Protein AF-A0A7C5PRN1-F1 (afdb_monomer_lite)

Radius of gyration: 30.22 Å; chains: 1; bounding box: 80×46×88 Å

Secondary structure (DSSP, 8-state):
-HHHHHHHHHHHHHTTSHHHHHHHHHHHHHHHHHHHHHHHHHTTSS-STTHHHIIIIIHHHHHHHHHHHHHHHHHHTHHHHHHHHHT-TTHHHHHHHHHHHHHHHHHHHHHHHHHHHHHHHTSHHIIIIITHHHHHHHHHHHHHSTTTTS-HHHHHT-SSHHHHHHHHHHHHHHHHHHHTT-S-SSPPSS-TTPPPGGGTGGGTS-TTS----EEEEEEEE-SSTT--EEEEEEEE--EEE-TTS-EEESGGGGSTT-EEEEEESSTTS----EEEEE-TT--EEEEE-TT--SSSPPSSEEEE--HHHH-

Structure (mmCIF, N/CA/C/O backbone):
data_AF-A0A7C5PRN1-F1
#
_entry.id   AF-A0A7C5PRN1-F1
#
loop_
_atom_site.group_PDB
_atom_site.id
_atom_site.type_symbol
_atom_site.label_atom_id
_atom_site.label_alt_id
_atom_site.label_comp_id
_atom_site.label_asym_id
_atom_site.label_entity_id
_atom_site.label_seq_id
_atom_site.pdbx_PDB_ins_code
_atom_site.Cartn_x
_atom_site.Cartn_y
_atom_site.Cartn_z
_atom_site.occupancy
_atom_site.B_iso_or_equiv
_atom_site.auth_seq_id
_atom_site.auth_comp_id
_atom_site.auth_asym_id
_atom_site.auth_atom_id
_atom_site.pdbx_PDB_model_num
ATOM 1 N N . MET A 1 1 ? -13.675 15.858 45.661 1.00 53.97 1 MET A N 1
ATOM 2 C CA . MET A 1 1 ? -15.163 15.896 45.666 1.00 53.97 1 MET A CA 1
ATOM 3 C C . MET A 1 1 ? -15.815 15.887 44.274 1.00 53.97 1 MET A C 1
ATOM 5 O O . MET A 1 1 ? -16.734 15.101 44.081 1.00 53.97 1 MET A O 1
ATOM 9 N N . LYS A 1 2 ? -15.365 16.697 43.297 1.00 63.56 2 LYS A N 1
ATOM 10 C CA . LYS A 1 2 ? -16.009 16.808 41.965 1.00 63.56 2 LYS A CA 1
ATOM 11 C C . LYS A 1 2 ? -15.946 15.526 41.107 1.00 63.56 2 LYS A C 1
ATOM 13 O O . LYS A 1 2 ? -16.961 15.131 40.548 1.00 63.56 2 LYS A O 1
ATOM 18 N N . LEU A 1 3 ? -14.806 14.826 41.075 1.00 63.62 3 LEU A N 1
ATOM 19 C CA . LEU A 1 3 ? -14.636 13.595 40.281 1.00 63.62 3 LEU A CA 1
ATOM 20 C C . LEU A 1 3 ? -15.498 12.425 40.797 1.00 63.62 3 LEU A C 1
ATOM 22 O O . LEU A 1 3 ? -16.120 11.714 40.015 1.00 63.62 3 LEU A O 1
ATOM 26 N N . LYS A 1 4 ? -15.621 12.286 42.125 1.00 71.69 4 LYS A N 1
ATOM 27 C CA . LYS A 1 4 ? -16.453 11.255 42.771 1.00 71.69 4 LYS A CA 1
ATOM 28 C C . LYS A 1 4 ? -17.942 11.415 42.417 1.00 71.69 4 LYS A C 1
ATOM 30 O O . LYS A 1 4 ? -18.605 10.414 42.178 1.00 71.69 4 LYS A O 1
ATOM 35 N N . ARG A 1 5 ? -18.438 12.661 42.309 1.00 68.00 5 ARG A N 1
ATOM 36 C CA . ARG A 1 5 ? -19.819 12.977 41.879 1.00 68.00 5 ARG A CA 1
ATOM 37 C C . ARG A 1 5 ? -20.077 12.715 40.387 1.00 68.00 5 ARG A C 1
ATOM 39 O O . ARG A 1 5 ? -21.181 12.307 40.023 1.00 68.00 5 ARG A O 1
ATOM 46 N N . LEU A 1 6 ? -19.072 12.924 39.531 1.00 70.75 6 LEU A N 1
ATOM 47 C CA . LEU A 1 6 ? -19.146 12.599 38.099 1.00 70.75 6 LEU A CA 1
ATOM 48 C C . LEU A 1 6 ? -19.293 11.086 37.889 1.00 70.75 6 LEU A C 1
ATOM 50 O O . LEU A 1 6 ? -20.230 10.636 37.228 1.00 70.75 6 LEU A O 1
ATOM 54 N N . TRP A 1 7 ? -18.425 10.302 38.533 1.00 70.69 7 TRP A N 1
ATOM 55 C CA . TRP A 1 7 ? -18.441 8.841 38.451 1.00 70.69 7 TRP A CA 1
ATOM 56 C C . TRP A 1 7 ? -19.687 8.217 39.088 1.00 70.69 7 TRP A C 1
ATOM 58 O O . TRP A 1 7 ? -20.299 7.344 38.477 1.00 70.69 7 TRP A O 1
ATOM 68 N N . SER A 1 8 ? -20.142 8.700 40.252 1.00 70.56 8 SER A N 1
ATOM 69 C CA . SER A 1 8 ? -21.350 8.175 40.917 1.00 70.56 8 SER A CA 1
ATOM 70 C C . SER A 1 8 ? -22.642 8.384 40.116 1.00 70.56 8 SER A C 1
ATOM 72 O O . SER A 1 8 ? -23.634 7.688 40.339 1.00 70.56 8 SER A O 1
ATOM 74 N N . SER A 1 9 ? -22.643 9.351 39.196 1.00 70.31 9 SER A N 1
ATOM 75 C CA . SER A 1 9 ? -23.782 9.645 38.320 1.00 70.31 9 SER A CA 1
ATOM 76 C C . SER A 1 9 ? -23.746 8.829 37.023 1.00 70.31 9 SER A C 1
ATOM 78 O O . SER A 1 9 ? -24.801 8.512 36.483 1.00 70.31 9 SER A O 1
ATOM 80 N N . PHE A 1 10 ? -22.552 8.461 36.543 1.00 76.69 10 PHE A N 1
ATOM 81 C CA . PHE A 1 10 ? -22.347 7.769 35.267 1.00 76.69 10 PHE A CA 1
ATOM 82 C C . PHE A 1 10 ? -22.314 6.237 35.388 1.00 76.69 10 PHE A C 1
ATOM 84 O O . PHE A 1 10 ? -22.892 5.545 34.553 1.00 76.69 10 PHE A O 1
ATOM 91 N N . LEU A 1 11 ? -21.704 5.695 36.448 1.00 77.88 11 LEU A N 1
ATOM 92 C CA . LEU A 1 11 ? -21.582 4.245 36.663 1.00 77.88 11 LEU A CA 1
ATOM 93 C C . LEU A 1 11 ? -22.930 3.491 36.616 1.00 77.88 11 LEU A C 1
ATOM 95 O O . LEU A 1 11 ? -22.998 2.454 35.957 1.00 77.88 11 LEU A O 1
ATOM 99 N N . PRO A 1 12 ? -24.022 4.011 37.221 1.00 77.00 12 PRO A N 1
ATOM 100 C CA . PRO A 1 12 ? -25.340 3.373 37.152 1.00 77.00 12 PRO A CA 1
ATOM 101 C C . PRO A 1 12 ? -25.927 3.302 35.736 1.00 77.00 12 PRO A C 1
ATOM 103 O O . PRO A 1 12 ? -26.804 2.481 35.475 1.00 77.00 12 PRO A O 1
ATOM 106 N N . LEU A 1 13 ? -25.472 4.167 34.821 1.00 75.69 13 LEU A N 1
ATOM 107 C CA . LEU A 1 13 ? -25.887 4.154 33.420 1.00 75.69 13 LEU A CA 1
ATOM 108 C C . LEU A 1 13 ? -25.252 2.962 32.687 1.00 75.69 13 LEU A C 1
ATOM 110 O O . LEU A 1 13 ? -25.936 2.260 31.945 1.00 75.69 13 LEU A O 1
ATOM 114 N N . LEU A 1 14 ? -23.968 2.698 32.948 1.00 78.88 14 LEU A N 1
ATOM 115 C CA . LEU A 1 14 ? -23.226 1.579 32.359 1.00 78.88 14 LEU A CA 1
ATOM 116 C C . LEU A 1 14 ? -23.688 0.223 32.902 1.00 78.88 14 LEU A C 1
ATOM 118 O O . LEU A 1 14 ? -23.797 -0.730 32.141 1.00 78.88 14 LEU A O 1
ATOM 122 N N . THR A 1 15 ? -24.016 0.136 34.193 1.00 81.19 15 THR A N 1
ATOM 123 C CA . THR A 1 15 ? -24.511 -1.101 34.826 1.00 81.19 15 THR A CA 1
ATOM 124 C C . THR A 1 15 ? -26.022 -1.300 34.684 1.00 81.19 15 THR A C 1
ATOM 126 O O . THR A 1 15 ? -26.577 -2.261 35.213 1.00 81.19 15 THR A O 1
ATOM 129 N N . SER A 1 16 ? -26.709 -0.405 33.967 1.00 78.06 16 SER A N 1
ATOM 130 C CA . SER A 1 16 ? -28.171 -0.426 33.840 1.00 78.06 16 SER A CA 1
ATOM 131 C C . SER A 1 16 ? -28.711 -1.678 33.149 1.00 78.06 16 SER A C 1
ATOM 133 O O . SER A 1 16 ? -29.822 -2.114 33.452 1.00 78.06 16 SER A O 1
ATOM 135 N N . ASN A 1 17 ? -27.937 -2.241 32.221 1.00 85.69 17 ASN A N 1
ATOM 136 C CA . ASN A 1 17 ? -28.285 -3.414 31.436 1.00 85.69 17 ASN A CA 1
ATOM 137 C C . ASN A 1 17 ? -27.021 -4.219 31.097 1.00 85.69 17 ASN A C 1
ATOM 139 O O . ASN A 1 17 ? -25.910 -3.684 31.080 1.00 85.69 17 ASN A O 1
ATOM 143 N N . ARG A 1 18 ? -27.199 -5.512 30.799 1.00 89.12 18 ARG A N 1
ATOM 144 C CA . ARG A 1 18 ? -26.084 -6.436 30.530 1.00 89.12 18 ARG A CA 1
ATOM 145 C C . ARG A 1 18 ? -25.256 -6.030 29.305 1.00 89.12 18 ARG A C 1
ATOM 147 O O . ARG A 1 18 ? -24.050 -6.242 29.313 1.00 89.12 18 ARG A O 1
ATOM 154 N N . ILE A 1 19 ? -25.877 -5.426 28.288 1.00 90.38 19 ILE A N 1
ATOM 155 C CA . ILE A 1 19 ? -25.208 -5.049 27.032 1.00 90.38 19 ILE A CA 1
ATOM 156 C C . ILE A 1 19 ? -24.278 -3.853 27.253 1.00 90.38 19 ILE A C 1
ATOM 158 O O . ILE A 1 19 ? -23.108 -3.919 26.893 1.00 90.38 19 ILE A O 1
ATOM 162 N N . SER A 1 20 ? -24.757 -2.784 27.895 1.00 89.19 20 SER A N 1
ATOM 163 C CA . SER A 1 20 ? -23.921 -1.619 28.210 1.00 89.19 20 SER A CA 1
ATOM 164 C C . SER A 1 20 ? -22.818 -1.958 29.211 1.00 89.19 20 SER A C 1
ATOM 166 O O . SER A 1 20 ? -21.712 -1.435 29.082 1.00 89.19 20 SER A O 1
ATOM 168 N N . PHE A 1 21 ? -23.083 -2.864 30.159 1.00 91.44 21 PHE A N 1
ATOM 169 C CA . PHE A 1 21 ? -22.066 -3.342 31.094 1.00 91.44 21 PHE A CA 1
ATOM 170 C C . PHE A 1 21 ? -20.973 -4.137 30.375 1.00 91.44 21 PHE A C 1
ATOM 172 O O . PHE A 1 21 ? -19.790 -3.864 30.569 1.00 91.44 21 PHE A O 1
ATOM 179 N N . LEU A 1 22 ? -21.364 -5.067 29.497 1.00 94.38 22 LEU A N 1
ATOM 180 C CA . LEU A 1 22 ? -20.428 -5.812 28.658 1.00 94.38 22 LEU A CA 1
ATOM 181 C C . LEU A 1 22 ? -19.623 -4.869 27.757 1.00 94.38 22 LEU A C 1
ATOM 183 O O . LEU A 1 22 ? -18.408 -5.001 27.677 1.00 94.38 22 LEU A O 1
ATOM 187 N N . GLY A 1 23 ? -20.273 -3.883 27.134 1.00 93.75 23 GLY A N 1
ATOM 188 C CA . GLY A 1 23 ? -19.605 -2.869 26.318 1.00 93.75 23 GLY A CA 1
ATOM 189 C C . GLY A 1 23 ? -18.558 -2.082 27.104 1.00 93.75 23 GLY A C 1
ATOM 190 O O . GLY A 1 23 ? -17.431 -1.926 26.638 1.00 93.75 23 GLY A O 1
ATOM 191 N N . ALA A 1 24 ? -18.886 -1.649 28.326 1.00 93.00 24 ALA A N 1
ATOM 192 C CA . ALA A 1 24 ? -17.939 -0.975 29.212 1.00 93.00 24 ALA A CA 1
ATOM 193 C C . ALA A 1 24 ? -16.754 -1.880 29.583 1.00 93.00 24 ALA A C 1
ATOM 195 O O . ALA A 1 24 ? -15.607 -1.453 29.465 1.00 93.00 24 ALA A O 1
ATOM 196 N N . LEU A 1 25 ? -17.022 -3.136 29.959 1.00 95.06 25 LEU A N 1
ATOM 197 C CA . LEU A 1 25 ? -15.993 -4.120 30.301 1.00 95.06 25 LEU A CA 1
ATOM 198 C C . LEU A 1 25 ? -15.042 -4.373 29.123 1.00 95.06 25 LEU A C 1
ATOM 200 O O . LEU A 1 25 ? -13.828 -4.280 29.287 1.00 95.06 25 LEU A O 1
ATOM 204 N N . VAL A 1 26 ? -15.592 -4.640 27.934 1.00 96.50 26 VAL A N 1
ATOM 205 C CA . VAL A 1 26 ? -14.826 -4.880 26.702 1.00 96.50 26 VAL A CA 1
ATOM 206 C C . VAL A 1 26 ? -14.001 -3.651 26.333 1.00 96.50 26 VAL A C 1
ATOM 208 O O . VAL A 1 26 ? -12.817 -3.786 26.049 1.00 96.50 26 VAL A O 1
ATOM 211 N N . THR A 1 27 ? -14.583 -2.451 26.397 1.00 96.06 27 THR A N 1
ATOM 212 C CA . THR A 1 27 ? -13.874 -1.196 26.100 1.00 96.06 27 THR A CA 1
ATOM 213 C C . THR A 1 27 ? -12.697 -0.986 27.051 1.00 96.06 27 THR A C 1
ATOM 215 O O . THR A 1 27 ? -11.592 -0.680 26.611 1.00 96.06 27 THR A O 1
ATOM 218 N N . THR A 1 28 ? -12.901 -1.163 28.361 1.00 94.44 28 THR A N 1
ATOM 219 C CA . THR A 1 28 ? -11.833 -0.985 29.355 1.00 94.44 28 THR A CA 1
ATOM 220 C C . THR A 1 28 ? -10.744 -2.045 29.211 1.00 94.44 28 THR A C 1
ATOM 222 O O . THR A 1 28 ? -9.564 -1.701 29.216 1.00 94.44 28 THR A O 1
ATOM 225 N N . ALA A 1 29 ? -11.115 -3.315 29.031 1.00 96.69 29 ALA A N 1
ATOM 226 C CA . ALA A 1 29 ? -10.155 -4.395 28.822 1.00 96.69 29 ALA A CA 1
ATOM 227 C C . ALA A 1 29 ? -9.346 -4.191 27.532 1.00 96.69 29 ALA A C 1
ATOM 229 O O . ALA A 1 29 ? -8.123 -4.311 27.554 1.00 96.69 29 ALA A O 1
ATOM 230 N N . ALA A 1 30 ? -10.006 -3.812 26.433 1.00 96.69 30 ALA A N 1
ATOM 231 C CA . ALA A 1 30 ? -9.346 -3.511 25.168 1.00 96.69 30 ALA A CA 1
ATOM 232 C C . ALA A 1 30 ? -8.410 -2.306 25.294 1.00 96.69 30 ALA A C 1
ATOM 234 O O . ALA A 1 30 ? -7.295 -2.371 24.796 1.00 96.69 30 ALA A O 1
ATOM 235 N N . PHE A 1 31 ? -8.801 -1.247 26.011 1.00 95.88 31 PHE A N 1
ATOM 236 C CA . PHE A 1 31 ? -7.929 -0.095 26.258 1.00 95.88 31 PHE A CA 1
ATOM 237 C C . PHE A 1 31 ? -6.663 -0.475 27.033 1.00 95.88 31 PHE A C 1
ATOM 239 O O . PHE A 1 31 ? -5.560 -0.114 26.627 1.00 95.88 31 PHE A O 1
ATOM 246 N N . ILE A 1 32 ? -6.805 -1.233 28.125 1.00 96.06 32 ILE A N 1
ATOM 247 C CA . ILE A 1 32 ? -5.660 -1.717 28.910 1.00 96.06 32 ILE A CA 1
ATOM 248 C C . ILE A 1 32 ? -4.768 -2.605 28.039 1.00 96.06 32 ILE A C 1
ATOM 250 O O . ILE A 1 32 ? -3.551 -2.424 28.030 1.00 96.06 32 ILE A O 1
ATOM 254 N N . GLY A 1 33 ? -5.375 -3.511 27.268 1.00 95.50 33 GLY A N 1
ATOM 255 C CA . GLY A 1 33 ? -4.678 -4.349 26.298 1.00 95.50 33 GLY A CA 1
ATOM 256 C C . GLY A 1 33 ? -3.903 -3.519 25.280 1.00 95.50 33 GLY A C 1
ATOM 257 O O . GLY A 1 33 ? -2.713 -3.739 25.115 1.00 95.50 33 GLY A O 1
ATOM 258 N N . MET A 1 34 ? -4.529 -2.513 24.662 1.00 94.50 34 MET A N 1
ATOM 259 C CA . MET A 1 34 ? -3.883 -1.609 23.703 1.00 94.50 34 MET A CA 1
ATOM 260 C C . MET A 1 34 ? -2.656 -0.931 24.307 1.00 94.50 34 MET A C 1
ATOM 262 O O . MET A 1 34 ? -1.598 -0.939 23.686 1.00 94.50 34 MET A O 1
ATOM 266 N N . VAL A 1 35 ? -2.780 -0.364 25.511 1.00 94.31 35 VAL A N 1
ATOM 267 C CA . VAL A 1 35 ? -1.668 0.327 26.180 1.00 94.31 35 VAL A CA 1
ATOM 268 C C . VAL A 1 35 ? -0.540 -0.651 26.504 1.00 94.31 35 VAL A C 1
ATOM 270 O O . VAL A 1 35 ? 0.608 -0.388 26.154 1.00 94.31 35 VAL A O 1
ATOM 273 N N . LEU A 1 36 ? -0.853 -1.791 27.124 1.00 95.06 36 LEU A N 1
ATOM 274 C CA . LEU A 1 36 ? 0.143 -2.797 27.496 1.00 95.06 36 LEU A CA 1
ATOM 275 C C . LEU A 1 36 ? 0.861 -3.353 26.262 1.00 95.06 36 LEU A C 1
ATOM 277 O O . LEU A 1 36 ? 2.087 -3.361 26.204 1.00 95.06 36 LEU A O 1
ATOM 281 N N . SER A 1 37 ? 0.097 -3.775 25.258 1.00 93.19 37 SER A N 1
ATOM 282 C CA . SER A 1 37 ? 0.610 -4.302 23.998 1.00 93.19 37 SER A CA 1
ATOM 283 C C . SER A 1 37 ? 1.452 -3.275 23.246 1.00 93.19 37 SER A C 1
ATOM 285 O O . SER A 1 37 ? 2.501 -3.631 22.720 1.00 93.19 37 SER A O 1
ATOM 287 N N . PHE A 1 38 ? 1.046 -2.003 23.228 1.00 92.69 38 PHE A N 1
ATOM 288 C CA . PHE A 1 38 ? 1.830 -0.931 22.619 1.00 92.69 38 PHE A CA 1
ATOM 289 C C . PHE A 1 38 ? 3.163 -0.712 23.341 1.00 92.69 38 PHE A C 1
ATOM 291 O O . PHE A 1 38 ? 4.189 -0.552 22.682 1.00 92.69 38 PHE A O 1
ATOM 298 N N . VAL A 1 39 ? 3.169 -0.735 24.678 1.00 93.94 39 VAL A N 1
ATOM 299 C CA . VAL A 1 39 ? 4.403 -0.621 25.469 1.00 93.94 39 VAL A CA 1
ATOM 300 C C . VAL A 1 39 ? 5.325 -1.803 25.184 1.00 93.94 39 VAL A C 1
ATOM 302 O O . VAL A 1 39 ? 6.477 -1.582 24.826 1.00 93.94 39 VAL A O 1
ATOM 305 N N . LEU A 1 40 ? 4.815 -3.038 25.260 1.00 93.75 40 LEU A N 1
ATOM 306 C CA . LEU A 1 40 ? 5.589 -4.254 24.984 1.00 93.75 40 LEU A CA 1
ATOM 307 C C . LEU A 1 40 ? 6.166 -4.269 23.563 1.00 93.75 40 LEU A C 1
ATOM 309 O O . LEU A 1 40 ? 7.328 -4.626 23.379 1.00 93.75 40 LEU A O 1
ATOM 313 N N . PHE A 1 41 ? 5.377 -3.836 22.578 1.00 89.88 41 PHE A N 1
ATOM 314 C CA . PHE A 1 41 ? 5.819 -3.689 21.193 1.00 89.88 41 PHE A CA 1
ATOM 315 C C . PHE A 1 41 ? 6.914 -2.621 21.057 1.00 89.88 41 PHE A C 1
ATOM 317 O O . PHE A 1 41 ? 7.927 -2.843 20.402 1.00 89.88 41 PHE A O 1
ATOM 324 N N . SER A 1 42 ? 6.753 -1.475 21.723 1.00 88.69 42 SER A N 1
ATOM 325 C CA . SER A 1 42 ? 7.690 -0.346 21.626 1.00 88.69 42 SER A CA 1
ATOM 326 C C . SER A 1 42 ? 9.044 -0.623 22.281 1.00 88.69 42 SER A C 1
ATOM 328 O O . SER A 1 42 ? 10.053 -0.096 21.824 1.00 88.69 42 SER A O 1
ATOM 330 N N . VAL A 1 43 ? 9.082 -1.445 23.334 1.00 93.19 43 VAL A N 1
ATOM 331 C CA . VAL A 1 43 ? 10.336 -1.854 23.998 1.00 93.19 43 VAL A CA 1
ATOM 332 C C . VAL A 1 43 ? 10.952 -3.119 23.389 1.00 93.19 43 VAL A C 1
ATOM 334 O O . VAL A 1 43 ? 11.957 -3.610 23.893 1.00 93.19 43 VAL A O 1
ATOM 337 N N . GLY A 1 44 ? 10.350 -3.677 22.331 1.00 89.50 44 GLY A N 1
ATOM 338 C CA . GLY A 1 44 ? 10.827 -4.898 21.675 1.00 89.50 44 GLY A CA 1
ATOM 339 C C . GLY A 1 44 ? 10.621 -6.186 22.483 1.00 89.50 44 GLY A C 1
ATOM 340 O O . GLY A 1 44 ? 11.132 -7.232 22.093 1.00 89.50 44 GLY A O 1
ATOM 341 N N . ALA A 1 45 ? 9.865 -6.142 23.585 1.00 90.50 45 ALA A N 1
ATOM 342 C CA . ALA A 1 45 ? 9.546 -7.319 24.400 1.00 90.50 45 ALA A CA 1
ATOM 343 C C . ALA A 1 45 ? 8.503 -8.234 23.736 1.00 90.50 45 ALA A C 1
ATOM 345 O O . ALA A 1 45 ? 8.378 -9.402 24.099 1.00 90.50 45 ALA A O 1
ATOM 346 N N . TRP A 1 46 ? 7.749 -7.712 22.767 1.00 84.38 46 TRP A N 1
ATOM 347 C CA . TRP A 1 46 ? 6.830 -8.488 21.948 1.00 84.38 46 TRP A CA 1
ATOM 348 C C . TRP A 1 46 ? 6.922 -8.062 20.483 1.00 84.38 46 TRP A C 1
ATOM 350 O O . TRP A 1 46 ? 6.842 -6.877 20.169 1.00 84.38 46 TRP A O 1
ATOM 360 N N . GLY A 1 47 ? 7.074 -9.036 19.587 1.00 80.56 47 GLY A N 1
ATOM 361 C CA . GLY A 1 47 ? 7.227 -8.811 18.154 1.00 80.56 47 GLY A CA 1
ATOM 362 C C . GLY A 1 47 ? 6.807 -10.026 17.330 1.00 80.56 47 GLY A C 1
ATOM 363 O O . GLY A 1 47 ? 6.295 -11.013 17.859 1.00 80.56 47 GLY A O 1
ATOM 364 N N . GLY A 1 48 ? 7.017 -9.937 16.020 1.00 82.81 48 GLY A N 1
ATOM 365 C CA . GLY A 1 48 ? 6.649 -10.963 15.046 1.00 82.81 48 GLY A CA 1
ATOM 366 C C . GLY A 1 48 ? 5.602 -10.471 14.041 1.00 82.81 48 GLY A C 1
ATOM 367 O O . GLY A 1 48 ? 4.994 -9.422 14.261 1.00 82.81 48 GLY A O 1
ATOM 368 N N . PRO A 1 49 ? 5.341 -11.246 12.970 1.00 78.88 49 PRO A N 1
ATOM 369 C CA . PRO A 1 49 ? 4.577 -10.784 11.800 1.00 78.88 49 PRO A CA 1
ATOM 370 C C . PRO A 1 49 ? 3.153 -10.310 12.126 1.00 78.88 49 PRO A C 1
ATOM 372 O O . PRO A 1 49 ? 2.576 -9.478 11.431 1.00 78.88 49 PRO A O 1
ATOM 375 N N . TYR A 1 50 ? 2.577 -10.846 13.207 1.00 86.75 50 TYR A N 1
ATOM 376 C CA . TYR A 1 50 ? 1.208 -10.563 13.641 1.00 86.75 50 TYR A CA 1
ATOM 377 C C . TYR A 1 50 ? 1.121 -9.572 14.806 1.00 86.75 50 TYR A C 1
ATOM 379 O O . TYR A 1 50 ? 0.018 -9.154 15.157 1.00 86.75 50 TYR A O 1
ATOM 387 N N . ALA A 1 51 ? 2.243 -9.185 15.421 1.00 89.12 51 ALA A N 1
ATOM 388 C CA . ALA A 1 51 ? 2.218 -8.292 16.579 1.00 89.12 51 ALA A CA 1
ATOM 389 C C . ALA A 1 51 ? 1.605 -6.935 16.200 1.00 89.12 51 ALA A C 1
ATOM 391 O O . ALA A 1 51 ? 0.675 -6.470 16.860 1.00 89.12 51 ALA A O 1
ATOM 392 N N . GLY A 1 52 ? 2.031 -6.354 15.072 1.00 88.31 52 GLY A N 1
ATOM 393 C CA . GLY A 1 52 ? 1.458 -5.109 14.557 1.00 88.31 52 GLY A CA 1
ATOM 394 C C . GLY A 1 52 ? -0.036 -5.220 14.223 1.00 88.31 52 GLY A C 1
ATOM 395 O O . GLY A 1 52 ? -0.803 -4.320 14.568 1.00 88.31 52 GLY A O 1
ATOM 396 N N . LEU A 1 53 ? -0.482 -6.346 13.647 1.00 89.44 53 LEU A N 1
ATOM 397 C CA . LEU A 1 53 ? -1.901 -6.610 13.372 1.00 89.44 53 LEU A CA 1
ATOM 398 C C . LEU A 1 53 ? -2.726 -6.544 14.662 1.00 89.44 53 LEU A C 1
ATOM 400 O O . LEU A 1 53 ? -3.773 -5.893 14.705 1.00 89.44 53 LEU A O 1
ATOM 404 N N . VAL A 1 54 ? -2.258 -7.201 15.723 1.00 92.00 54 VAL A N 1
ATOM 405 C CA . VAL A 1 54 ? -2.994 -7.243 16.988 1.00 92.00 54 VAL A CA 1
ATOM 406 C C . VAL A 1 54 ? -3.020 -5.868 17.657 1.00 92.00 54 VAL A C 1
ATOM 408 O O . VAL A 1 54 ? -4.092 -5.401 18.046 1.00 92.00 54 VAL A O 1
ATOM 411 N N . VAL A 1 55 ? -1.862 -5.206 17.751 1.00 92.12 55 VAL A N 1
ATOM 412 C CA . VAL A 1 55 ? -1.703 -3.909 18.430 1.00 92.12 55 VAL A CA 1
ATOM 413 C C . VAL A 1 55 ? -2.490 -2.807 17.722 1.00 92.12 55 VAL A C 1
ATOM 415 O O . VAL A 1 55 ? -3.177 -2.026 18.381 1.00 92.12 55 VAL A O 1
ATOM 418 N N . PHE A 1 56 ? -2.390 -2.725 16.393 1.00 91.50 56 PHE A N 1
ATOM 419 C CA . PHE A 1 56 ? -2.854 -1.559 15.639 1.00 91.50 56 PHE A CA 1
ATOM 420 C C . PHE A 1 56 ? -4.190 -1.750 14.916 1.00 91.50 56 PHE A C 1
ATOM 422 O O . PHE A 1 56 ? -4.768 -0.757 14.477 1.00 91.50 56 PHE A O 1
ATOM 429 N N . LEU A 1 57 ? -4.708 -2.980 14.798 1.00 91.50 57 LEU A N 1
ATOM 430 C CA . LEU A 1 57 ? -5.979 -3.246 14.108 1.00 91.50 57 LEU A CA 1
ATOM 431 C C . LEU A 1 57 ? -6.970 -4.036 14.971 1.00 91.50 57 LEU A C 1
ATOM 433 O O . LEU A 1 57 ? -8.092 -3.573 15.177 1.00 91.50 57 LEU A O 1
ATOM 437 N N . VAL A 1 58 ? -6.574 -5.189 15.522 1.00 94.00 58 VAL A N 1
ATOM 438 C CA . VAL A 1 58 ? -7.506 -6.067 16.262 1.00 94.00 58 VAL A CA 1
ATOM 439 C C . VAL A 1 58 ? -7.969 -5.427 17.569 1.00 94.00 58 VAL A C 1
ATOM 441 O O . VAL A 1 58 ? -9.173 -5.310 17.795 1.00 94.00 58 VAL A O 1
ATOM 444 N N . LEU A 1 59 ? -7.043 -4.985 18.426 1.00 95.44 59 LEU A N 1
ATOM 445 C CA . LEU A 1 59 ? -7.398 -4.382 19.714 1.00 95.44 59 LEU A CA 1
ATOM 446 C C . LEU A 1 59 ? -8.196 -3.071 19.555 1.00 95.44 59 LEU A C 1
ATOM 448 O O . LEU A 1 59 ? -9.236 -2.949 20.208 1.00 95.44 59 LEU A O 1
ATOM 452 N N . PRO A 1 60 ? -7.818 -2.134 18.657 1.00 95.44 60 PRO A N 1
ATOM 453 C CA . PRO A 1 60 ? -8.662 -0.983 18.335 1.00 95.44 60 PRO A CA 1
ATOM 454 C C . PRO A 1 60 ? -10.045 -1.375 17.801 1.00 95.44 60 PRO A C 1
ATOM 456 O O . PRO A 1 60 ? -11.040 -0.759 18.178 1.00 95.44 60 PRO A O 1
ATOM 459 N N . GLY A 1 61 ? -10.140 -2.424 16.976 1.00 95.50 61 GLY A N 1
ATOM 460 C CA . GLY A 1 61 ? -11.418 -2.949 16.491 1.00 95.50 61 GLY A CA 1
ATOM 461 C C . GLY A 1 61 ? -12.323 -3.447 17.622 1.00 95.50 61 GLY A C 1
ATOM 462 O O . GLY A 1 61 ? -13.499 -3.083 17.679 1.00 95.50 61 GLY A O 1
ATOM 463 N N . ILE A 1 62 ? -11.773 -4.212 18.572 1.00 96.94 62 ILE A N 1
ATOM 464 C CA . ILE A 1 62 ? -12.495 -4.672 19.773 1.00 96.94 62 ILE A CA 1
ATOM 465 C C . ILE A 1 62 ? -12.915 -3.479 20.641 1.00 96.94 62 ILE A C 1
ATOM 467 O O . ILE A 1 62 ? -14.043 -3.449 21.134 1.00 96.94 62 ILE A O 1
ATOM 471 N N . PHE A 1 63 ? -12.046 -2.478 20.798 1.00 97.00 63 PHE A N 1
ATOM 472 C CA . PHE A 1 63 ? -12.345 -1.256 21.544 1.00 97.00 63 PHE A CA 1
ATOM 473 C C . PHE A 1 63 ? -13.526 -0.487 20.930 1.00 97.00 63 PHE A C 1
ATOM 475 O O . PHE A 1 63 ? -14.460 -0.126 21.648 1.00 97.00 63 PHE A O 1
ATOM 482 N N . VAL A 1 64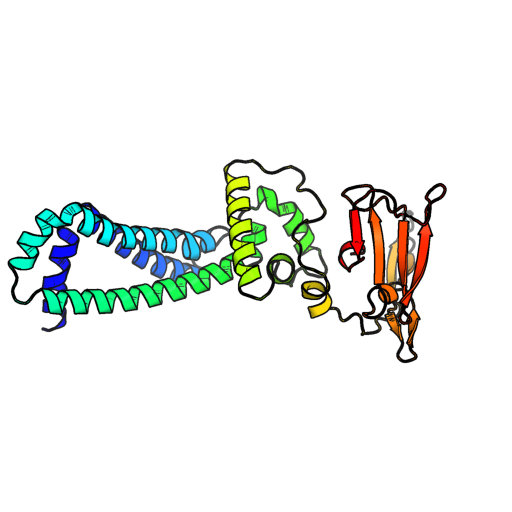 ? -13.547 -0.305 19.604 1.00 96.44 64 VAL A N 1
ATOM 483 C CA . VAL A 1 64 ? -14.682 0.303 18.882 1.00 96.44 64 VAL A CA 1
ATOM 484 C C . VAL A 1 64 ? -15.951 -0.538 19.035 1.00 96.44 64 VAL A C 1
ATOM 486 O O . VAL A 1 64 ? -17.021 0.016 19.287 1.00 96.44 64 VAL A O 1
ATOM 489 N N . GLY A 1 65 ? -15.847 -1.867 18.939 1.00 96.44 65 GLY A N 1
ATOM 490 C CA . GLY A 1 65 ? -16.971 -2.777 19.175 1.00 96.44 65 GLY A CA 1
ATOM 491 C C . GLY A 1 65 ? -17.559 -2.628 20.582 1.00 96.44 65 GLY A C 1
ATOM 492 O O . GLY A 1 65 ? -18.772 -2.486 20.738 1.00 96.44 65 GLY A O 1
ATOM 493 N N . GLY A 1 66 ? -16.705 -2.566 21.606 1.00 95.56 66 GLY A N 1
ATOM 494 C CA . GLY A 1 66 ? -17.101 -2.282 22.986 1.00 95.56 66 GLY A CA 1
ATOM 495 C C . GLY A 1 66 ? -17.804 -0.930 23.125 1.00 95.56 66 GLY A C 1
ATOM 496 O O . GLY A 1 66 ? -18.880 -0.855 23.726 1.00 95.56 66 GLY A O 1
ATOM 497 N N . LEU A 1 67 ? -17.252 0.119 22.506 1.00 95.00 67 LEU A N 1
ATOM 498 C CA . LEU A 1 67 ? -17.852 1.452 22.498 1.00 95.00 67 LEU A CA 1
ATOM 499 C C . LEU A 1 67 ? -19.215 1.477 21.813 1.00 95.00 67 LEU A C 1
ATOM 501 O O . LEU A 1 67 ? -20.081 2.211 22.276 1.00 95.00 67 LEU A O 1
ATOM 505 N N . ALA A 1 68 ? -19.429 0.686 20.759 1.00 95.50 68 ALA A N 1
ATOM 506 C CA . ALA A 1 68 ? -20.709 0.587 20.059 1.00 95.50 68 ALA A CA 1
ATOM 507 C C . ALA A 1 68 ? -21.777 -0.166 20.878 1.00 95.50 68 ALA A C 1
ATOM 509 O O . ALA A 1 68 ? -22.959 0.188 20.833 1.00 95.50 68 ALA A O 1
ATOM 510 N N . LEU A 1 69 ? -21.377 -1.157 21.685 1.00 94.19 69 LEU A N 1
ATOM 511 C CA . LEU A 1 69 ? -22.288 -1.889 22.576 1.00 94.19 69 LEU A CA 1
ATOM 512 C C . LEU A 1 69 ? -22.886 -0.997 23.674 1.00 94.19 69 LEU A C 1
ATOM 514 O O . LEU A 1 69 ? -24.033 -1.205 24.072 1.00 94.19 69 LEU A O 1
ATOM 518 N N . ILE A 1 70 ? -22.151 0.014 24.151 1.00 91.38 70 ILE A N 1
ATOM 519 C CA . ILE A 1 70 ? -22.630 0.933 25.196 1.00 91.38 70 ILE A CA 1
ATOM 520 C C . ILE A 1 70 ? -23.922 1.662 24.771 1.00 91.38 70 ILE A C 1
ATOM 522 O O . ILE A 1 70 ? -24.943 1.445 25.434 1.00 91.38 70 ILE A O 1
ATOM 526 N N . PRO A 1 71 ? -23.946 2.479 23.695 1.00 90.50 71 PRO A N 1
ATOM 527 C CA . PRO A 1 71 ? -25.151 3.154 23.232 1.00 90.50 71 PRO A CA 1
ATOM 528 C C . PRO A 1 71 ? -26.195 2.175 22.690 1.00 90.50 71 PRO A C 1
ATOM 530 O O . PRO A 1 71 ? -27.382 2.431 22.877 1.00 90.50 71 PRO A O 1
ATOM 533 N N . ALA A 1 72 ? -25.801 1.040 22.097 1.00 91.69 72 ALA A N 1
ATOM 534 C CA . ALA A 1 72 ? -26.750 0.011 21.670 1.00 91.69 72 ALA A CA 1
ATOM 535 C C . ALA A 1 72 ? -27.557 -0.543 22.858 1.00 91.69 72 ALA A C 1
ATOM 537 O O . ALA A 1 72 ? -28.785 -0.606 22.798 1.00 91.69 72 ALA A O 1
ATOM 538 N N . GLY A 1 73 ? -26.895 -0.859 23.975 1.00 88.81 73 GLY A N 1
ATOM 539 C CA . GLY A 1 73 ? -27.566 -1.276 25.207 1.00 88.81 73 GLY A CA 1
ATOM 540 C C . GLY A 1 73 ? -28.482 -0.188 25.773 1.00 88.81 73 GLY A C 1
ATOM 541 O O . GLY A 1 73 ? -29.633 -0.458 26.111 1.00 88.81 73 GLY A O 1
ATOM 542 N N . LEU A 1 74 ? -28.029 1.069 25.797 1.00 86.50 74 LEU A N 1
ATOM 543 C CA . LEU A 1 74 ? -28.852 2.189 26.271 1.00 86.50 74 LEU A CA 1
ATOM 544 C C . LEU A 1 74 ? -30.084 2.425 25.383 1.00 86.50 74 LEU A C 1
ATOM 546 O O . LEU A 1 74 ? -31.159 2.738 25.896 1.00 86.50 74 LEU A O 1
ATOM 550 N N . PHE A 1 75 ? -29.948 2.251 24.067 1.00 87.62 75 PHE A N 1
ATOM 551 C CA . PHE A 1 75 ? -31.038 2.401 23.108 1.00 87.62 75 PHE A CA 1
ATOM 552 C C . PHE A 1 75 ? -32.069 1.273 23.224 1.00 87.62 75 PHE A C 1
ATOM 554 O O . PHE A 1 75 ? -33.269 1.546 23.289 1.00 87.62 75 PHE A O 1
ATOM 561 N N . LEU A 1 76 ? -31.619 0.017 23.310 1.00 88.31 76 LEU A N 1
ATOM 562 C CA . LEU A 1 76 ? -32.498 -1.150 23.441 1.00 88.31 76 LEU A CA 1
ATOM 563 C C . LEU A 1 76 ? -33.281 -1.133 24.762 1.00 88.31 76 LEU A C 1
ATOM 565 O O . LEU A 1 76 ? -34.479 -1.410 24.776 1.00 88.31 76 LEU A O 1
ATOM 569 N N . TYR A 1 77 ? -32.643 -0.717 25.860 1.00 84.81 77 TYR A N 1
ATOM 570 C CA . TYR A 1 77 ? -33.255 -0.663 27.195 1.00 84.81 77 TYR A CA 1
ATOM 571 C C . TYR A 1 77 ? -33.775 0.736 27.580 1.00 84.81 77 TYR A C 1
ATOM 573 O O . TYR A 1 77 ? -33.998 1.026 28.760 1.00 84.81 77 TYR A O 1
ATOM 581 N N . ARG A 1 78 ? -34.027 1.614 26.597 1.00 81.06 78 ARG A N 1
ATOM 582 C CA . ARG A 1 78 ? -34.409 3.025 26.816 1.00 81.06 78 ARG A CA 1
ATOM 583 C C . ARG A 1 78 ? -35.676 3.227 27.651 1.00 81.06 78 ARG A C 1
ATOM 585 O O . ARG A 1 78 ? -35.763 4.203 28.392 1.00 81.06 78 ARG A O 1
ATOM 592 N N . LYS A 1 79 ? -36.654 2.316 27.552 1.00 77.81 79 LYS A N 1
ATOM 593 C CA . LYS A 1 79 ? -37.934 2.414 28.280 1.00 77.81 79 LYS A CA 1
ATOM 594 C C . LYS A 1 79 ? -37.725 2.262 29.791 1.00 77.81 79 LYS A C 1
ATOM 596 O O . LYS A 1 79 ? -38.103 3.145 30.547 1.00 77.81 79 LYS A O 1
ATOM 601 N N . THR A 1 80 ? -37.004 1.220 30.197 1.00 70.88 80 THR A N 1
ATOM 602 C CA . THR A 1 80 ? -36.584 0.967 31.588 1.00 70.88 80 THR A CA 1
ATOM 603 C C . THR A 1 80 ? -35.575 1.992 32.118 1.00 70.88 80 THR A C 1
ATOM 605 O O . THR A 1 80 ? -35.460 2.197 33.325 1.00 70.88 80 THR A O 1
ATOM 608 N N . LEU A 1 81 ? -34.824 2.647 31.226 1.00 69.50 81 LEU A N 1
ATOM 609 C CA . LEU A 1 81 ? -33.830 3.658 31.587 1.00 69.50 81 LEU A CA 1
ATOM 610 C C . LEU A 1 81 ? -34.465 5.024 31.891 1.00 69.50 81 LEU A C 1
ATOM 612 O O . LEU A 1 81 ? -34.009 5.724 32.794 1.00 69.50 81 LEU A O 1
ATOM 616 N N . LYS A 1 82 ? -35.523 5.391 31.153 1.00 66.62 82 LYS A N 1
ATOM 617 C CA . LYS A 1 82 ? -36.222 6.678 31.276 1.00 66.62 82 LYS A CA 1
ATOM 618 C C . LYS A 1 82 ? -36.710 6.902 32.711 1.00 66.62 82 LYS A C 1
ATOM 620 O O . LYS A 1 82 ? -36.404 7.936 33.295 1.00 66.62 82 LYS A O 1
ATOM 625 N N . GLU A 1 83 ? -37.345 5.902 33.313 1.00 66.25 83 GLU A N 1
ATOM 626 C CA . GLU A 1 83 ? -37.838 5.957 34.698 1.00 66.25 83 GLU A CA 1
ATOM 627 C C . GLU A 1 83 ? -36.708 6.145 35.727 1.00 66.25 83 GLU A C 1
ATOM 629 O O . GLU A 1 83 ? -36.825 6.949 36.650 1.00 66.25 83 GLU A O 1
ATOM 634 N N . ARG A 1 84 ? -35.562 5.478 35.533 1.00 65.06 84 ARG A N 1
ATOM 635 C CA . ARG A 1 84 ? -34.405 5.554 36.447 1.00 65.06 84 ARG A CA 1
ATOM 636 C C . ARG A 1 84 ? -33.615 6.860 36.339 1.00 65.06 84 ARG A C 1
ATOM 638 O O . ARG A 1 84 ? -33.020 7.293 37.326 1.00 65.06 84 ARG A O 1
ATOM 645 N N . VAL A 1 85 ? -33.575 7.471 35.154 1.00 64.44 85 VAL A N 1
ATOM 646 C CA . VAL A 1 85 ? -32.864 8.738 34.906 1.00 64.44 85 VAL A CA 1
ATOM 647 C C . VAL A 1 85 ? -33.708 9.938 35.345 1.00 64.44 85 VAL A C 1
ATOM 649 O O . VAL A 1 85 ? -33.173 10.835 35.994 1.00 64.44 85 VAL A O 1
ATOM 652 N N . LEU A 1 86 ? -35.022 9.933 35.076 1.00 63.47 86 LEU A N 1
ATOM 653 C CA . LEU A 1 86 ? -35.956 10.978 35.533 1.00 63.47 86 LEU A CA 1
ATOM 654 C C . LEU A 1 86 ? -36.064 11.057 37.064 1.00 63.47 86 LEU A C 1
ATOM 656 O O . LEU A 1 86 ? -36.302 12.134 37.603 1.00 63.47 86 LEU A O 1
ATOM 660 N N . ALA A 1 87 ? -35.803 9.956 37.772 1.00 63.59 87 ALA A N 1
ATOM 661 C CA . ALA A 1 87 ? -35.752 9.930 39.232 1.00 63.59 87 ALA A CA 1
ATOM 662 C C . ALA A 1 87 ? -34.559 10.704 39.845 1.00 63.59 87 ALA A C 1
ATOM 664 O O . ALA A 1 87 ? -34.480 10.831 41.067 1.00 63.59 87 ALA A O 1
ATOM 665 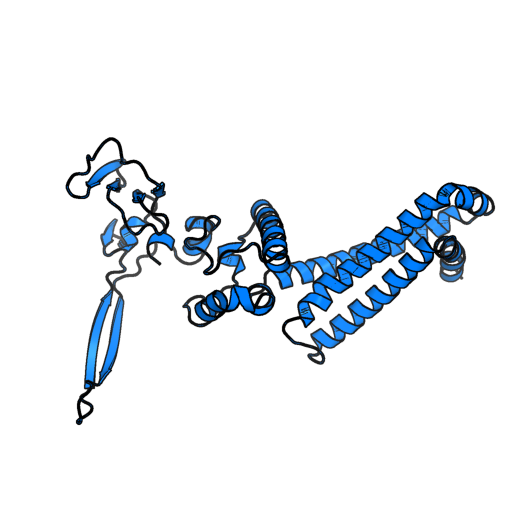N N . ARG A 1 88 ? -33.608 11.225 39.048 1.00 65.00 88 ARG A N 1
ATOM 666 C CA . ARG A 1 88 ? -32.395 11.897 39.554 1.00 65.00 88 ARG A CA 1
ATOM 667 C C . ARG A 1 88 ? -32.287 13.357 39.088 1.00 65.00 88 ARG A C 1
ATOM 669 O O . ARG A 1 88 ? -31.857 13.627 37.972 1.00 65.00 88 ARG A O 1
ATOM 676 N N . LYS A 1 89 ? -32.562 14.307 39.995 1.00 58.78 89 LYS A N 1
ATOM 677 C CA . LYS A 1 89 ? -32.555 15.767 39.736 1.00 58.78 89 LYS A CA 1
ATOM 678 C C . LYS A 1 89 ? -31.203 16.365 39.294 1.00 58.78 89 LYS A C 1
ATOM 680 O O . LYS A 1 89 ? -31.201 17.287 38.490 1.00 58.78 89 LYS A O 1
ATOM 685 N N . GLU A 1 90 ? -30.060 15.851 39.765 1.00 57.50 90 GLU A N 1
ATOM 686 C CA . GLU A 1 90 ? -28.715 16.391 39.432 1.00 57.50 90 GLU A CA 1
ATOM 687 C C . GLU A 1 90 ? -27.903 15.526 38.445 1.00 57.50 90 GLU A C 1
ATOM 689 O O . GLU A 1 90 ? -26.772 15.859 38.078 1.00 57.50 90 GLU A O 1
ATOM 694 N N . ALA A 1 91 ? -28.455 14.394 38.009 1.00 62.12 91 ALA A N 1
ATOM 695 C CA . ALA A 1 91 ? -27.765 13.457 37.127 1.00 62.12 91 ALA A CA 1
ATOM 696 C C . ALA A 1 91 ? -27.448 13.991 35.710 1.00 62.12 91 ALA A C 1
ATOM 698 O O . ALA A 1 91 ? -26.370 13.656 35.214 1.00 62.12 91 ALA A O 1
ATOM 699 N N . PRO A 1 92 ? -28.282 14.823 35.047 1.00 70.81 92 PRO A N 1
ATOM 700 C CA . PRO A 1 92 ? -28.095 15.122 33.623 1.00 70.81 92 PRO A CA 1
ATOM 701 C C . PRO A 1 92 ? -26.780 15.843 33.306 1.00 70.81 92 PRO A C 1
ATOM 703 O O . PRO A 1 92 ? -26.058 15.443 32.396 1.00 70.81 92 PRO A O 1
ATOM 706 N N . VAL A 1 93 ? -26.426 16.873 34.083 1.00 77.38 93 VAL A N 1
ATOM 707 C CA . VAL A 1 93 ? -25.234 17.701 33.823 1.00 77.38 93 VAL A CA 1
ATOM 708 C C . VAL A 1 93 ? -23.945 16.932 34.115 1.00 77.38 93 VAL A C 1
ATOM 710 O O . VAL A 1 93 ? -22.978 17.032 33.361 1.00 77.38 93 VAL A O 1
ATOM 713 N N . HIS A 1 94 ? -23.910 16.147 35.195 1.00 79.38 94 HIS A N 1
ATOM 714 C CA . HIS A 1 94 ? -22.744 15.325 35.525 1.00 79.38 94 HIS A CA 1
ATOM 715 C C . HIS A 1 94 ? -22.559 14.168 34.539 1.00 79.38 94 HIS A C 1
ATOM 717 O O . HIS A 1 94 ? -21.427 13.893 34.154 1.00 79.38 94 HIS A O 1
ATOM 723 N N . ILE A 1 95 ? -23.646 13.535 34.082 1.00 79.00 95 ILE A N 1
ATOM 724 C CA . ILE A 1 95 ? -23.591 12.518 33.025 1.00 79.00 95 ILE A CA 1
ATOM 725 C C . ILE A 1 95 ? -23.060 13.138 31.731 1.00 79.00 95 ILE A C 1
ATOM 727 O O . ILE A 1 95 ? -22.115 12.601 31.162 1.00 79.00 95 ILE A O 1
ATOM 731 N N . LEU A 1 96 ? -23.594 14.290 31.308 1.00 83.19 96 LEU A N 1
ATOM 732 C CA . LEU A 1 96 ? -23.157 14.964 30.084 1.00 83.19 96 LEU A CA 1
ATOM 733 C C . LEU A 1 96 ? -21.672 15.353 30.138 1.00 83.19 96 LEU A C 1
ATOM 735 O O . LEU A 1 96 ? -20.948 15.129 29.174 1.00 83.19 96 LEU A O 1
ATOM 739 N N . LYS A 1 97 ? -21.192 15.865 31.280 1.00 86.00 97 LYS A N 1
ATOM 740 C CA . LYS A 1 97 ? -19.766 16.170 31.489 1.00 86.00 97 LYS A CA 1
ATOM 741 C C . LYS A 1 97 ? -18.890 14.920 31.405 1.00 86.00 97 LYS A C 1
ATOM 743 O O . LYS A 1 97 ? -17.867 14.953 30.731 1.00 86.00 97 LYS A O 1
ATOM 748 N N . THR A 1 98 ? -19.280 13.827 32.064 1.00 85.25 98 THR A N 1
ATOM 749 C CA . THR A 1 98 ? -18.519 12.566 32.037 1.00 85.25 98 THR A CA 1
ATOM 750 C C . THR A 1 98 ? -18.480 11.975 30.629 1.00 85.25 98 THR A C 1
ATOM 752 O O . THR A 1 98 ? -17.410 11.602 30.158 1.00 85.25 98 THR A O 1
ATOM 755 N N . VAL A 1 99 ? -19.622 11.948 29.932 1.00 86.62 99 VAL A N 1
ATOM 756 C CA . VAL A 1 99 ? -19.708 11.507 28.531 1.00 86.62 99 VAL A CA 1
ATOM 757 C C . VAL A 1 99 ? -18.844 12.390 27.637 1.00 86.62 99 VAL A C 1
ATOM 759 O O . VAL A 1 99 ? -18.094 11.856 26.830 1.00 86.62 99 VAL A O 1
ATOM 762 N N . GLY A 1 100 ? -18.883 13.715 27.805 1.00 89.06 100 GLY A N 1
ATOM 763 C CA . GLY A 1 100 ? -18.041 14.645 27.052 1.00 89.06 100 GLY A CA 1
ATOM 764 C C . GLY A 1 100 ? -16.547 14.372 27.241 1.00 89.06 100 GLY A C 1
ATOM 765 O O . GLY A 1 100 ? -15.828 14.211 26.259 1.00 89.06 100 GLY A O 1
ATOM 766 N N . ILE A 1 101 ? -16.088 14.230 28.489 1.00 91.06 101 ILE A N 1
ATOM 767 C CA . ILE A 1 101 ? -14.680 13.929 28.806 1.00 91.06 101 ILE A CA 1
ATOM 768 C C . ILE A 1 101 ? -14.255 12.579 28.216 1.00 91.06 101 ILE A C 1
ATOM 770 O O . ILE A 1 101 ? -13.213 12.493 27.569 1.00 91.06 101 ILE A O 1
ATOM 774 N N . LEU A 1 102 ? -15.060 11.530 28.410 1.00 90.88 102 LEU A N 1
ATOM 775 C CA . LEU A 1 102 ? -14.758 10.201 27.874 1.00 90.88 102 LEU A CA 1
ATOM 776 C C . LEU A 1 102 ? -14.791 10.179 26.346 1.00 90.88 102 LEU A C 1
ATOM 778 O O . LEU A 1 102 ? -13.982 9.493 25.738 1.00 90.88 102 LEU A O 1
ATOM 782 N N . THR A 1 103 ? -15.676 10.952 25.719 1.00 91.94 103 THR A N 1
ATOM 783 C CA . THR A 1 103 ? -15.729 11.079 24.258 1.00 91.94 103 THR A CA 1
ATOM 784 C C . THR A 1 103 ? -14.452 11.717 23.733 1.00 91.94 103 THR A C 1
ATOM 786 O O . THR A 1 103 ? -13.849 11.168 22.818 1.00 91.94 103 THR A O 1
ATOM 789 N N . VAL A 1 104 ? -13.991 12.816 24.339 1.00 94.69 104 VAL A N 1
ATOM 790 C CA . VAL A 1 104 ? -12.715 13.447 23.963 1.00 94.69 104 VAL A CA 1
ATOM 791 C C . VAL A 1 104 ? -11.557 12.461 24.123 1.00 94.69 104 VAL A C 1
ATOM 793 O O . VAL A 1 104 ? -10.758 12.308 23.202 1.00 94.69 104 VAL A O 1
ATOM 796 N N . LEU A 1 105 ? -11.496 11.735 25.243 1.00 94.12 105 LEU A N 1
ATOM 797 C CA . LEU A 1 105 ? -10.466 10.719 25.470 1.00 94.12 105 LEU A CA 1
ATOM 798 C C . LEU A 1 105 ? -10.513 9.609 24.407 1.00 94.12 105 LEU A C 1
ATOM 800 O O . LEU A 1 105 ? -9.486 9.278 23.822 1.00 94.12 105 LEU A O 1
ATOM 804 N N . ASN A 1 106 ? -11.700 9.069 24.121 1.00 94.25 106 ASN A N 1
ATOM 805 C CA . ASN A 1 106 ? -11.894 8.033 23.107 1.00 94.25 106 ASN A CA 1
ATOM 806 C C . ASN A 1 106 ? -11.484 8.525 21.717 1.00 94.25 106 ASN A C 1
ATOM 808 O O . ASN A 1 106 ? -10.824 7.790 20.993 1.00 94.25 106 ASN A O 1
ATOM 812 N N . VAL A 1 107 ? -11.826 9.766 21.356 1.00 94.69 107 VAL A N 1
ATOM 813 C CA . VAL A 1 107 ? -11.416 10.377 20.083 1.00 94.69 107 VAL A CA 1
ATOM 814 C C . VAL A 1 107 ? -9.896 10.471 19.995 1.00 94.69 107 VAL A C 1
ATOM 816 O O . VAL A 1 107 ? -9.340 10.102 18.966 1.00 94.69 107 VAL A O 1
ATOM 819 N N . VAL A 1 108 ? -9.210 10.901 21.058 1.00 94.81 108 VAL A N 1
ATOM 820 C CA . VAL A 1 108 ? -7.737 10.969 21.079 1.00 94.81 108 VAL A CA 1
ATOM 821 C C . VAL A 1 108 ? -7.123 9.577 20.909 1.00 94.81 108 VAL A C 1
ATOM 823 O O . VAL A 1 108 ? -6.260 9.386 20.054 1.00 94.81 108 VAL A O 1
ATOM 826 N N . VAL A 1 109 ? -7.598 8.595 21.679 1.00 93.00 109 VAL A N 1
ATOM 827 C CA . VAL A 1 109 ? -7.103 7.210 21.627 1.00 93.00 109 VAL A CA 1
ATOM 828 C C . VAL A 1 109 ? -7.325 6.599 20.244 1.00 93.00 109 VAL A C 1
ATOM 830 O O . VAL A 1 109 ? -6.392 6.048 19.664 1.00 93.00 109 VAL A O 1
ATOM 833 N N . LEU A 1 110 ? -8.531 6.730 19.691 1.00 93.44 110 LEU A N 1
ATOM 834 C CA . LEU A 1 110 ? -8.873 6.211 18.366 1.00 93.44 110 LEU A CA 1
ATOM 835 C C . LEU A 1 110 ? -8.121 6.927 17.250 1.00 93.44 110 LEU A C 1
ATOM 837 O O . LEU A 1 110 ? -7.729 6.277 16.289 1.00 93.44 110 LEU A O 1
ATOM 841 N N . SER A 1 111 ? -7.886 8.233 17.372 1.00 93.19 111 SER A N 1
ATOM 842 C CA . SER A 1 111 ? -7.103 8.981 16.383 1.00 93.19 111 SER A CA 1
ATOM 843 C C . SER A 1 111 ? -5.654 8.504 16.363 1.00 93.19 111 SER A C 1
ATOM 845 O O . SER A 1 111 ? -5.108 8.255 15.292 1.00 93.19 111 SER A O 1
ATOM 847 N N . LEU A 1 112 ? -5.039 8.311 17.535 1.00 92.44 112 LEU A N 1
ATOM 848 C CA . LEU A 1 112 ? -3.666 7.814 17.634 1.00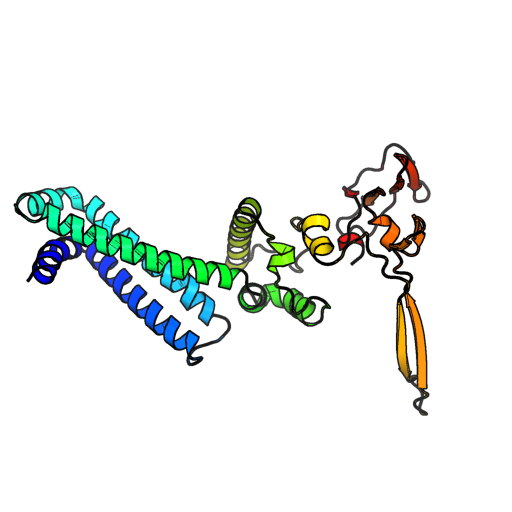 92.44 112 LEU A CA 1
ATOM 849 C C . LEU A 1 112 ? -3.549 6.362 17.147 1.00 92.44 112 LEU A C 1
ATOM 851 O O . LEU A 1 112 ? -2.649 6.041 16.368 1.00 92.44 112 LEU A O 1
ATOM 855 N N . ALA A 1 113 ? -4.464 5.495 17.587 1.00 91.69 113 ALA A N 1
ATOM 856 C CA . ALA A 1 113 ? -4.510 4.100 17.164 1.00 91.69 113 ALA A CA 1
ATOM 857 C C . ALA A 1 113 ? -4.782 3.983 15.660 1.00 91.69 113 ALA A C 1
ATOM 859 O O . ALA A 1 113 ? -4.092 3.238 14.973 1.00 91.69 113 ALA A O 1
ATOM 860 N N . GLY A 1 114 ? -5.725 4.771 15.140 1.00 90.81 114 GLY A N 1
ATOM 861 C CA . GLY A 1 114 ? -6.044 4.860 13.721 1.00 90.81 114 GLY A CA 1
ATOM 862 C C . GLY A 1 114 ? -4.843 5.315 12.903 1.00 90.81 114 GLY A C 1
ATOM 863 O O . GLY A 1 114 ? -4.465 4.627 11.965 1.00 90.81 114 GLY A O 1
ATOM 864 N N . TYR A 1 115 ? -4.176 6.402 13.300 1.00 91.56 115 TYR A N 1
ATOM 865 C CA . TYR A 1 115 ? -2.959 6.883 12.640 1.00 91.56 115 TYR A CA 1
ATOM 866 C C . TYR A 1 115 ? -1.872 5.801 12.574 1.00 91.56 115 TYR A C 1
ATOM 868 O O . TYR A 1 115 ? -1.339 5.514 11.503 1.00 91.56 115 TYR A O 1
ATOM 876 N N . ARG A 1 116 ? -1.577 5.140 13.701 1.00 91.75 116 ARG A N 1
ATOM 877 C CA . ARG A 1 116 ? -0.601 4.039 13.735 1.00 91.75 116 ARG A CA 1
ATOM 878 C C . ARG A 1 116 ? -1.047 2.838 12.901 1.00 91.75 116 ARG A C 1
ATOM 880 O O . ARG A 1 116 ? -0.217 2.264 12.205 1.00 91.75 116 ARG A O 1
ATOM 887 N N . GLY A 1 117 ? -2.331 2.490 12.930 1.00 91.12 117 GLY A N 1
ATOM 888 C CA . GLY A 1 117 ? -2.913 1.426 12.113 1.00 91.12 117 GLY A CA 1
ATOM 889 C C . GLY A 1 117 ? -2.810 1.701 10.619 1.00 91.12 117 GLY A C 1
ATOM 890 O O . GLY A 1 117 ? -2.478 0.794 9.862 1.00 91.12 117 GLY A O 1
ATOM 891 N N . LEU A 1 118 ? -3.012 2.949 10.191 1.00 87.81 118 LEU A N 1
ATOM 892 C CA . LEU A 1 118 ? -2.818 3.353 8.798 1.00 87.81 118 LEU A CA 1
ATOM 893 C C . LEU A 1 118 ? -1.361 3.183 8.367 1.00 87.81 118 LEU A C 1
ATOM 895 O O . LEU A 1 118 ? -1.105 2.484 7.392 1.00 87.81 118 LEU A O 1
ATOM 899 N N . HIS A 1 119 ? -0.414 3.724 9.135 1.00 88.94 119 HIS A N 1
ATOM 900 C CA . HIS A 1 119 ? 1.012 3.568 8.838 1.00 88.94 119 HIS A CA 1
ATOM 901 C C . HIS A 1 119 ? 1.474 2.109 8.859 1.00 88.94 119 HIS A C 1
ATOM 903 O O . HIS A 1 119 ? 2.308 1.718 8.046 1.00 88.94 119 HIS A O 1
ATOM 909 N N . TYR A 1 120 ? 0.928 1.293 9.762 1.00 90.44 120 TYR A N 1
ATOM 910 C CA . TYR A 1 120 ? 1.213 -0.135 9.788 1.00 90.44 120 TYR A CA 1
ATOM 911 C C . TYR A 1 120 ? 0.700 -0.827 8.521 1.00 90.44 120 TYR A C 1
ATOM 913 O O . TYR A 1 120 ? 1.467 -1.540 7.880 1.00 90.44 120 TYR A O 1
ATOM 921 N N . MET A 1 121 ? -0.547 -0.571 8.108 1.00 88.25 121 MET A N 1
ATOM 922 C CA . MET A 1 121 ? -1.114 -1.140 6.876 1.00 88.25 121 MET A CA 1
ATOM 923 C C . MET A 1 121 ? -0.380 -0.711 5.602 1.00 88.25 121 MET A C 1
ATOM 925 O O . MET A 1 121 ? -0.453 -1.409 4.595 1.00 88.25 121 MET A O 1
ATOM 929 N N . ASP A 1 122 ? 0.318 0.419 5.644 1.00 88.44 122 ASP A N 1
ATOM 930 C CA . ASP A 1 122 ? 1.077 0.946 4.514 1.00 88.44 122 ASP A CA 1
ATOM 931 C C . ASP A 1 122 ? 2.558 0.500 4.537 1.00 88.44 122 ASP A C 1
ATOM 933 O O . ASP A 1 122 ? 3.353 0.855 3.666 1.00 88.44 122 ASP A O 1
ATOM 937 N N . SER A 1 123 ? 2.947 -0.313 5.524 1.00 90.25 123 SER A N 1
ATOM 938 C CA . SER A 1 123 ? 4.309 -0.828 5.662 1.00 90.25 123 SER A CA 1
ATOM 939 C C . SER A 1 123 ? 4.582 -2.044 4.769 1.00 90.25 123 SER A C 1
ATOM 941 O O . SER A 1 123 ? 3.697 -2.843 4.446 1.00 90.25 123 SER A O 1
ATOM 943 N N . VAL A 1 124 ? 5.861 -2.228 4.432 1.00 91.31 124 VAL A N 1
ATOM 944 C CA . VAL A 1 124 ? 6.361 -3.428 3.743 1.00 91.31 124 VAL A CA 1
ATOM 945 C C . VAL A 1 124 ? 6.106 -4.689 4.573 1.00 91.31 124 VAL A C 1
ATOM 947 O O . VAL A 1 124 ? 5.752 -5.723 4.015 1.00 91.31 124 VAL A O 1
ATOM 950 N N . GLU A 1 125 ? 6.233 -4.600 5.901 1.00 88.62 125 GLU A N 1
ATOM 951 C CA . GLU A 1 125 ? 5.958 -5.714 6.811 1.00 88.62 125 GLU A CA 1
ATOM 952 C C . GLU A 1 125 ? 4.513 -6.199 6.654 1.00 88.62 125 GLU A C 1
ATOM 954 O O . GLU A 1 125 ? 4.283 -7.386 6.420 1.00 88.62 125 GLU A O 1
ATOM 959 N N . PHE A 1 126 ? 3.541 -5.287 6.696 1.00 89.19 126 PHE A N 1
ATOM 960 C CA . PHE A 1 126 ? 2.134 -5.642 6.526 1.00 89.19 126 PHE A CA 1
ATOM 961 C C . PHE A 1 126 ? 1.863 -6.262 5.151 1.00 89.19 126 PHE A C 1
ATOM 963 O O . PHE A 1 126 ? 1.247 -7.323 5.059 1.00 89.19 126 PHE A O 1
ATOM 970 N N . CYS A 1 127 ? 2.357 -5.633 4.081 1.00 88.25 127 CYS A N 1
ATOM 971 C CA . CYS A 1 127 ? 2.079 -6.074 2.714 1.00 88.25 127 CYS A CA 1
ATOM 972 C C . CYS A 1 127 ? 2.771 -7.404 2.366 1.00 88.25 127 CYS A C 1
ATOM 974 O O . CYS A 1 127 ? 2.190 -8.240 1.675 1.00 88.25 127 CYS A O 1
ATOM 976 N N . GLY A 1 128 ? 4.009 -7.599 2.827 1.00 87.19 128 GLY A N 1
ATOM 977 C CA . GLY A 1 128 ? 4.854 -8.733 2.455 1.00 87.19 128 GLY A CA 1
ATOM 978 C C . GLY A 1 128 ? 4.755 -9.935 3.390 1.00 87.19 128 GLY A C 1
ATOM 979 O O . GLY A 1 128 ? 4.917 -11.067 2.940 1.00 87.19 128 GLY A O 1
ATOM 980 N N . THR A 1 129 ? 4.473 -9.716 4.680 1.00 85.12 129 THR A N 1
ATOM 981 C CA . THR A 1 129 ? 4.579 -10.781 5.695 1.00 85.12 129 THR A CA 1
ATOM 982 C C . THR A 1 129 ? 3.241 -11.214 6.280 1.00 85.12 129 THR A C 1
ATOM 984 O O . THR A 1 129 ? 3.110 -12.367 6.684 1.00 85.12 129 THR A O 1
ATOM 987 N N . LEU A 1 130 ? 2.216 -10.352 6.281 1.00 85.00 130 LEU A N 1
ATOM 988 C CA . LEU A 1 130 ? 0.940 -10.697 6.911 1.00 85.00 130 LEU A CA 1
ATOM 989 C C . LEU A 1 130 ? 0.189 -11.790 6.139 1.00 85.00 130 LEU A C 1
ATOM 991 O O . LEU A 1 130 ? -0.320 -12.743 6.722 1.00 85.00 130 LEU A O 1
ATOM 995 N N . CYS A 1 131 ? 0.149 -11.665 4.812 1.00 79.25 131 CYS A N 1
ATOM 996 C CA . CYS A 1 131 ? -0.437 -12.651 3.902 1.00 79.25 131 CYS A CA 1
ATOM 997 C C . CYS A 1 131 ? 0.658 -13.510 3.254 1.00 79.25 131 CYS A C 1
ATOM 999 O O . CYS A 1 131 ? 0.614 -13.740 2.042 1.00 79.25 131 CYS A O 1
ATOM 1001 N N . HIS A 1 132 ? 1.663 -13.935 4.034 1.00 76.88 132 HIS A N 1
ATOM 1002 C CA . HIS A 1 132 ? 2.912 -14.494 3.500 1.00 76.88 132 HIS A CA 1
ATOM 1003 C C . HIS A 1 132 ? 2.675 -15.590 2.448 1.00 76.88 132 HIS A C 1
ATOM 1005 O O . HIS A 1 132 ? 3.339 -15.601 1.426 1.00 76.88 132 HIS A O 1
ATOM 1011 N N . THR A 1 133 ? 1.697 -16.479 2.626 1.00 81.19 133 THR A N 1
ATOM 1012 C CA . THR A 1 133 ? 1.466 -17.598 1.693 1.00 81.19 133 THR A CA 1
ATOM 1013 C C . THR A 1 133 ? 1.089 -17.155 0.280 1.00 81.19 133 THR A C 1
ATOM 1015 O O . THR A 1 133 ? 1.374 -17.862 -0.684 1.00 81.19 133 THR A O 1
ATOM 1018 N N . VAL A 1 134 ? 0.437 -16.000 0.143 1.00 86.12 134 VAL A N 1
ATOM 1019 C CA . VAL A 1 134 ? -0.003 -15.455 -1.148 1.00 86.12 134 VAL A CA 1
ATOM 1020 C C . VAL A 1 134 ? 0.992 -14.429 -1.679 1.00 86.12 134 VAL A C 1
ATOM 1022 O O . VAL A 1 134 ? 1.203 -14.369 -2.886 1.00 86.12 134 VAL A O 1
ATOM 1025 N N . MET A 1 135 ? 1.606 -13.652 -0.783 1.00 88.62 135 MET A N 1
ATOM 1026 C CA . MET A 1 135 ? 2.484 -12.531 -1.128 1.00 88.62 135 MET A CA 1
ATOM 1027 C C . MET A 1 135 ? 3.977 -12.872 -1.153 1.00 88.62 135 MET A C 1
ATOM 1029 O O . MET A 1 135 ? 4.763 -12.048 -1.613 1.00 88.62 135 MET A O 1
ATOM 1033 N N . GLN A 1 136 ? 4.389 -14.055 -0.687 1.00 89.38 136 GLN A N 1
ATOM 1034 C CA . GLN A 1 136 ? 5.801 -14.444 -0.600 1.00 89.38 136 GLN A CA 1
ATOM 1035 C C . GLN A 1 136 ? 6.568 -14.270 -1.920 1.00 89.38 136 GLN A C 1
ATOM 1037 O O . GLN A 1 136 ? 7.622 -13.639 -1.871 1.00 89.38 136 GLN A O 1
ATOM 1042 N N . PRO A 1 137 ? 6.069 -14.709 -3.096 1.00 90.75 137 PRO A N 1
ATOM 1043 C CA . PRO A 1 137 ? 6.808 -14.522 -4.346 1.00 90.75 137 PRO A CA 1
ATOM 1044 C C . PRO A 1 137 ? 7.072 -13.044 -4.666 1.00 90.75 137 PRO A C 1
ATOM 1046 O O . PRO A 1 137 ? 8.163 -12.672 -5.089 1.00 90.75 137 PRO A O 1
ATOM 1049 N N . GLN A 1 138 ? 6.080 -12.181 -4.435 1.00 89.25 138 GLN A N 1
ATOM 1050 C CA . GLN A 1 138 ? 6.195 -10.741 -4.657 1.00 89.25 138 GLN A CA 1
ATOM 1051 C C . GLN A 1 138 ? 7.110 -10.089 -3.617 1.00 89.25 138 GLN A C 1
ATOM 1053 O O . GLN A 1 138 ? 7.852 -9.169 -3.952 1.00 89.25 138 GLN A O 1
ATOM 1058 N N . TYR A 1 139 ? 7.084 -10.567 -2.372 1.00 92.62 139 TYR A N 1
ATOM 1059 C CA . TYR A 1 139 ? 7.946 -10.066 -1.308 1.00 92.62 139 TYR A CA 1
ATOM 1060 C C . TYR A 1 139 ? 9.420 -10.439 -1.533 1.00 92.62 139 TYR A C 1
ATOM 1062 O O . TYR A 1 139 ? 10.295 -9.587 -1.403 1.00 92.62 139 TYR A O 1
ATOM 1070 N N . GLU A 1 140 ? 9.711 -11.669 -1.959 1.00 93.50 140 GLU A N 1
ATOM 1071 C CA . GLU A 1 140 ? 11.068 -12.099 -2.326 1.00 93.50 140 GLU A CA 1
ATOM 1072 C C . GLU A 1 140 ? 11.594 -11.336 -3.554 1.00 93.50 140 GLU A C 1
ATOM 1074 O O . GLU A 1 140 ? 12.727 -10.842 -3.555 1.00 93.50 140 GLU A O 1
ATOM 1079 N N . ALA A 1 141 ? 10.750 -11.151 -4.576 1.00 92.44 141 ALA A N 1
ATOM 1080 C CA . ALA A 1 141 ? 11.080 -10.317 -5.729 1.00 92.44 141 ALA A CA 1
ATOM 1081 C C . ALA A 1 141 ? 11.370 -8.864 -5.311 1.00 92.44 141 ALA A C 1
ATOM 1083 O O . ALA A 1 141 ? 12.364 -8.286 -5.744 1.00 92.44 141 ALA A O 1
ATOM 1084 N N . TYR A 1 142 ? 10.562 -8.295 -4.411 1.00 93.94 142 TYR A N 1
ATOM 1085 C CA . TYR A 1 142 ? 10.784 -6.962 -3.853 1.00 93.94 142 TYR A CA 1
ATOM 1086 C C . TYR A 1 142 ? 12.149 -6.847 -3.161 1.00 93.94 142 TYR A C 1
ATOM 1088 O O . TYR A 1 142 ? 12.909 -5.930 -3.480 1.00 93.94 142 TYR A O 1
ATOM 1096 N N . LEU A 1 143 ? 12.490 -7.791 -2.275 1.00 94.88 143 LEU A N 1
ATOM 1097 C CA . LEU A 1 143 ? 13.747 -7.786 -1.514 1.00 94.88 143 LEU A CA 1
ATOM 1098 C C . LEU A 1 143 ? 14.995 -7.882 -2.404 1.00 94.88 143 LEU A C 1
ATOM 1100 O O . LEU A 1 143 ? 16.036 -7.327 -2.058 1.00 94.88 143 LEU A O 1
ATOM 1104 N N . SER A 1 144 ? 14.891 -8.563 -3.545 1.00 95.38 144 SER A N 1
ATOM 1105 C CA . SER A 1 144 ? 15.981 -8.698 -4.525 1.00 95.38 144 SER A CA 1
ATOM 1106 C C . SER A 1 144 ? 16.026 -7.577 -5.576 1.00 95.38 144 SER A C 1
ATOM 1108 O O . SER A 1 144 ? 16.947 -7.531 -6.394 1.00 95.38 144 SER A O 1
ATOM 1110 N N . SER A 1 145 ? 15.057 -6.657 -5.563 1.00 93.50 145 SER A N 1
ATOM 1111 C CA . SER A 1 145 ? 14.932 -5.595 -6.565 1.00 93.50 145 SER A CA 1
ATOM 1112 C C . SER A 1 145 ? 15.749 -4.341 -6.231 1.00 93.50 145 SER A C 1
ATOM 1114 O O . SER A 1 145 ? 16.128 -4.086 -5.087 1.00 93.50 145 SER A O 1
ATOM 1116 N N . ALA A 1 146 ? 15.926 -3.469 -7.229 1.00 92.56 146 ALA A N 1
ATOM 1117 C CA . ALA A 1 146 ? 16.486 -2.128 -7.031 1.00 92.56 146 ALA A CA 1
ATOM 1118 C C . ALA A 1 146 ? 15.616 -1.222 -6.129 1.00 92.56 146 ALA A C 1
ATOM 1120 O O . ALA A 1 146 ? 16.095 -0.193 -5.657 1.00 92.56 146 ALA A O 1
ATOM 1121 N N . HIS A 1 147 ? 14.365 -1.615 -5.864 1.00 94.44 147 HIS A N 1
ATOM 1122 C CA . HIS A 1 147 ? 13.396 -0.871 -5.061 1.00 94.44 147 HIS A CA 1
ATOM 1123 C C . HIS A 1 147 ? 13.168 -1.479 -3.669 1.00 94.44 147 HIS A C 1
ATOM 1125 O O . HIS A 1 147 ? 12.248 -1.057 -2.981 1.00 94.44 147 HIS A O 1
ATOM 1131 N N . ALA A 1 148 ? 14.022 -2.396 -3.192 1.00 95.19 148 ALA A N 1
ATOM 1132 C CA . ALA A 1 148 ? 13.886 -3.076 -1.891 1.00 95.19 148 ALA A CA 1
ATOM 1133 C C . ALA A 1 148 ? 13.842 -2.151 -0.648 1.00 95.19 148 ALA A C 1
ATOM 1135 O O . ALA A 1 148 ? 13.643 -2.612 0.478 1.00 95.19 148 ALA A O 1
ATOM 1136 N N . ARG A 1 149 ? 14.062 -0.844 -0.829 1.00 93.56 149 ARG A N 1
ATOM 1137 C CA . ARG A 1 149 ? 14.001 0.192 0.215 1.00 93.56 149 ARG A CA 1
ATOM 1138 C C . ARG A 1 149 ? 12.877 1.212 -0.003 1.00 93.56 149 ARG A C 1
ATOM 1140 O O . ARG A 1 149 ? 12.797 2.179 0.746 1.00 93.56 149 ARG A O 1
ATOM 1147 N N . VAL A 1 150 ? 12.042 1.015 -1.020 1.00 93.44 150 VAL A N 1
ATOM 1148 C CA . VAL A 1 150 ? 10.900 1.874 -1.344 1.00 93.44 150 VAL A CA 1
ATOM 1149 C C . VAL A 1 150 ? 9.626 1.163 -0.881 1.00 93.44 150 VAL A C 1
ATOM 1151 O O . VAL A 1 150 ? 9.365 0.059 -1.348 1.00 93.44 150 VAL A O 1
ATOM 1154 N N . PRO A 1 151 ? 8.817 1.741 0.024 1.00 92.12 151 PRO A N 1
ATOM 1155 C CA . PRO A 1 151 ? 7.601 1.087 0.500 1.00 92.12 151 PRO A CA 1
ATOM 1156 C C . PRO A 1 151 ? 6.662 0.678 -0.640 1.00 92.12 151 PRO A C 1
ATOM 1158 O O . PRO A 1 151 ? 6.478 1.427 -1.598 1.00 92.12 151 PRO A O 1
ATOM 1161 N N . CYS A 1 152 ? 5.994 -0.475 -0.509 1.00 90.38 152 CYS A N 1
ATOM 1162 C CA . CYS A 1 152 ? 5.070 -0.989 -1.532 1.00 90.38 152 CYS A CA 1
ATOM 1163 C C . CYS A 1 152 ? 4.009 0.050 -1.942 1.00 90.38 152 CYS A C 1
ATOM 1165 O O . CYS A 1 152 ? 3.601 0.127 -3.102 1.00 90.38 152 CYS A O 1
ATOM 1167 N N . VAL A 1 153 ? 3.566 0.861 -0.980 1.00 89.50 153 VAL A N 1
ATOM 1168 C CA . VAL A 1 153 ? 2.515 1.867 -1.153 1.00 89.50 153 VAL A CA 1
ATOM 1169 C C . VAL A 1 153 ? 2.902 3.045 -2.042 1.00 89.50 153 VAL A C 1
ATOM 1171 O O . VAL A 1 153 ? 2.000 3.635 -2.637 1.00 89.50 153 VAL A O 1
ATOM 1174 N N . GLU A 1 154 ? 4.194 3.341 -2.206 1.00 89.88 154 GLU A N 1
ATOM 1175 C CA . GLU A 1 154 ? 4.663 4.413 -3.100 1.00 89.88 154 GLU A CA 1
ATOM 1176 C C . GLU A 1 154 ? 4.285 4.113 -4.560 1.00 89.88 154 GLU A C 1
ATOM 1178 O O . GLU A 1 154 ? 3.876 4.999 -5.313 1.00 89.88 154 GLU A O 1
ATOM 1183 N N . CYS A 1 155 ? 4.299 2.829 -4.934 1.00 88.69 155 CYS A N 1
ATOM 1184 C CA . CYS A 1 155 ? 3.865 2.370 -6.252 1.00 88.69 155 CYS A CA 1
ATOM 1185 C C . CYS A 1 155 ? 2.374 1.984 -6.279 1.00 88.69 155 CYS A C 1
ATOM 1187 O O . CYS A 1 155 ? 1.662 2.314 -7.228 1.00 88.69 155 CYS A O 1
ATOM 1189 N N . HIS A 1 156 ? 1.877 1.284 -5.250 1.00 87.12 156 HIS A N 1
ATOM 1190 C CA . HIS A 1 156 ? 0.569 0.612 -5.303 1.00 87.12 156 HIS A CA 1
ATOM 1191 C C . HIS A 1 156 ? -0.619 1.394 -4.727 1.00 87.12 156 HIS A C 1
ATOM 1193 O O . HIS A 1 156 ? -1.756 1.082 -5.082 1.00 87.12 156 HIS A O 1
ATOM 1199 N N . ILE A 1 157 ? -0.399 2.372 -3.841 1.00 82.88 157 ILE A N 1
ATOM 1200 C CA . ILE A 1 157 ? -1.482 3.144 -3.206 1.00 82.88 157 ILE A CA 1
ATOM 1201 C C . ILE A 1 157 ? -1.415 4.601 -3.635 1.00 82.88 157 ILE A C 1
ATOM 1203 O O . ILE A 1 157 ? -2.418 5.109 -4.110 1.00 82.88 157 ILE A O 1
ATOM 1207 N N . GLY A 1 158 ? -0.244 5.234 -3.572 1.00 72.94 158 GLY A N 1
ATOM 1208 C CA . GLY A 1 158 ? -0.060 6.625 -3.971 1.00 72.94 158 GLY A CA 1
ATOM 1209 C C . GLY A 1 158 ? -0.633 7.675 -3.018 1.00 72.94 158 GLY A C 1
ATOM 1210 O O . GLY A 1 158 ? -1.485 7.365 -2.183 1.00 72.94 158 GLY A O 1
ATOM 1211 N N . PRO A 1 159 ? -0.182 8.937 -3.134 1.00 72.00 159 PRO A N 1
ATOM 1212 C CA . PRO A 1 159 ? -0.687 10.031 -2.317 1.00 72.00 159 PRO A CA 1
ATOM 1213 C C . PRO A 1 159 ? -2.112 10.445 -2.717 1.00 72.00 159 PRO A C 1
ATOM 1215 O O . PRO A 1 159 ? -2.531 10.317 -3.868 1.00 72.00 159 PRO A O 1
ATOM 1218 N N . GLY A 1 160 ? -2.843 11.020 -1.760 1.00 75.19 160 GLY A N 1
ATOM 1219 C CA . GLY A 1 160 ? -4.157 11.629 -1.984 1.00 75.19 160 GLY A CA 1
ATOM 1220 C C . GLY A 1 160 ? -5.345 10.800 -1.483 1.00 75.19 160 GLY A C 1
ATOM 1221 O O . GLY A 1 160 ? -5.321 9.572 -1.429 1.00 75.19 160 GLY A O 1
ATOM 1222 N N . ALA A 1 161 ? -6.422 11.498 -1.109 1.00 74.00 161 ALA A N 1
ATOM 1223 C CA . ALA A 1 161 ? -7.581 10.894 -0.447 1.00 74.00 161 ALA A CA 1
ATOM 1224 C C . ALA A 1 161 ? -8.353 9.897 -1.333 1.00 74.00 161 ALA A C 1
ATOM 1226 O O . ALA A 1 161 ? -8.830 8.877 -0.840 1.00 74.00 161 ALA A O 1
ATOM 1227 N N . SER A 1 162 ? -8.465 10.157 -2.640 1.00 76.94 162 SER A N 1
ATOM 1228 C CA . SER A 1 162 ? -9.174 9.276 -3.583 1.00 76.94 162 SER A CA 1
ATOM 1229 C C . SER A 1 162 ? -8.488 7.916 -3.717 1.00 76.94 162 SER A C 1
ATOM 1231 O O . SER A 1 162 ? -9.127 6.868 -3.606 1.00 76.94 162 SER A O 1
ATOM 1233 N N . TRP A 1 163 ? -7.172 7.936 -3.900 1.00 76.06 163 TRP A N 1
ATOM 1234 C CA . TRP A 1 163 ? -6.334 6.751 -3.992 1.00 76.06 163 TRP A CA 1
ATOM 1235 C C . TRP A 1 163 ? -6.262 5.984 -2.674 1.00 76.06 163 TRP A C 1
ATOM 1237 O O . TRP 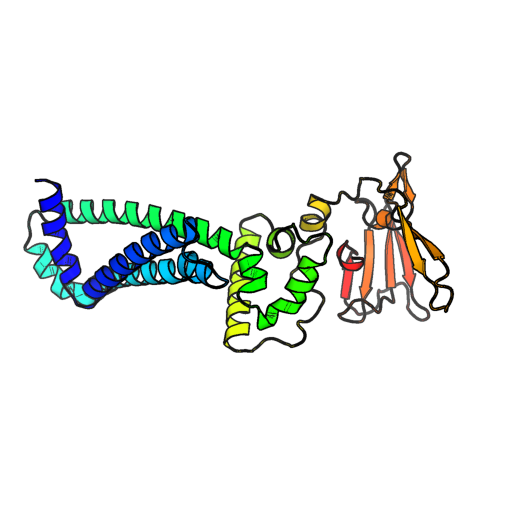A 1 163 ? -6.367 4.756 -2.674 1.00 76.06 163 TRP A O 1
ATOM 1247 N N . PHE A 1 164 ? -6.209 6.702 -1.552 1.00 77.50 164 PHE A N 1
ATOM 1248 C CA . PHE A 1 164 ? -6.317 6.111 -0.224 1.00 77.50 164 PHE A CA 1
ATOM 1249 C C . PHE A 1 164 ? -7.637 5.342 -0.037 1.00 77.50 164 PHE A C 1
ATOM 1251 O O . PHE A 1 164 ? -7.627 4.190 0.384 1.00 77.50 164 PHE A O 1
ATOM 1258 N N . VAL A 1 165 ? -8.790 5.914 -0.400 1.00 81.19 165 VAL A N 1
ATOM 1259 C CA . VAL A 1 165 ? -10.078 5.200 -0.289 1.00 81.19 165 VAL A CA 1
ATOM 1260 C C . VAL A 1 165 ? -10.129 3.998 -1.237 1.00 81.19 165 VAL A C 1
ATOM 1262 O O . VAL A 1 165 ? -10.516 2.899 -0.827 1.00 81.19 165 VAL A O 1
ATOM 1265 N N . LYS A 1 166 ? -9.699 4.174 -2.494 1.00 79.56 166 LYS A N 1
ATOM 1266 C CA . LYS A 1 166 ? -9.678 3.100 -3.498 1.00 79.56 166 LYS A CA 1
ATOM 1267 C C . LYS A 1 166 ? -8.805 1.926 -3.049 1.00 79.56 166 LYS A C 1
ATOM 1269 O O . LYS A 1 166 ? -9.206 0.771 -3.208 1.00 79.56 166 LYS A O 1
ATOM 1274 N N . SER A 1 167 ? -7.645 2.204 -2.457 1.00 79.31 167 SER A N 1
ATOM 1275 C CA . SER A 1 167 ? -6.738 1.165 -1.974 1.00 79.31 167 SER A CA 1
ATOM 1276 C C . SER A 1 167 ? -7.326 0.392 -0.798 1.00 79.31 167 SER A C 1
ATOM 1278 O O . SER A 1 167 ? -7.247 -0.834 -0.802 1.00 79.31 167 SER A O 1
ATOM 1280 N N . LYS A 1 168 ? -7.996 1.052 0.158 1.00 83.56 168 LYS A N 1
ATOM 1281 C CA . LYS A 1 168 ? -8.630 0.354 1.291 1.00 83.56 168 LYS A CA 1
ATOM 1282 C C . LYS A 1 168 ? -9.827 -0.498 0.851 1.00 83.56 168 LYS A C 1
ATOM 1284 O O . LYS A 1 168 ? -9.964 -1.623 1.325 1.00 83.56 168 LYS A O 1
ATOM 1289 N N . LEU A 1 169 ? -10.636 -0.041 -0.110 1.00 83.69 169 LEU A N 1
ATOM 1290 C CA . LEU A 1 169 ? -11.706 -0.861 -0.704 1.00 83.69 169 LEU A CA 1
ATOM 1291 C C . LEU A 1 169 ? -11.149 -2.085 -1.449 1.00 83.69 169 LEU A C 1
ATOM 1293 O O . LEU A 1 169 ? -11.650 -3.199 -1.283 1.00 83.69 169 LEU A O 1
ATOM 1297 N N . SER A 1 170 ? -10.082 -1.900 -2.231 1.00 81.94 170 SER A N 1
ATOM 1298 C CA . SER A 1 170 ? -9.378 -3.009 -2.884 1.00 81.94 170 SER A CA 1
ATOM 1299 C C . SER A 1 170 ? -8.778 -3.978 -1.857 1.00 81.94 170 SER A C 1
ATOM 1301 O O . SER A 1 170 ? -8.910 -5.192 -2.007 1.00 81.94 170 SER A O 1
ATOM 1303 N N . GLY A 1 171 ? -8.194 -3.453 -0.777 1.00 83.75 171 GLY A N 1
ATOM 1304 C CA . GLY A 1 171 ? -7.637 -4.229 0.330 1.00 83.75 171 GLY A CA 1
ATOM 1305 C C . GLY A 1 171 ? -8.686 -5.093 1.028 1.00 83.75 171 GLY A C 1
ATOM 1306 O O . GLY A 1 171 ? -8.447 -6.275 1.248 1.00 83.75 171 GLY A O 1
ATOM 1307 N N . LEU A 1 172 ? -9.889 -4.567 1.285 1.00 86.81 172 LEU A N 1
ATOM 1308 C CA . LEU A 1 172 ? -11.002 -5.366 1.819 1.00 86.81 172 LEU A CA 1
ATOM 1309 C C . LEU A 1 172 ? -11.360 -6.536 0.894 1.00 86.81 172 LEU A C 1
ATOM 1311 O O . LEU A 1 172 ? -11.560 -7.657 1.363 1.00 86.81 172 LEU A O 1
ATOM 1315 N N . ARG A 1 173 ? -11.381 -6.304 -0.425 1.00 86.56 173 ARG A N 1
ATOM 1316 C CA . ARG A 1 173 ? -11.604 -7.368 -1.414 1.00 86.56 173 ARG A CA 1
ATOM 1317 C C . ARG A 1 173 ? -10.482 -8.408 -1.399 1.00 86.56 173 ARG A C 1
ATOM 1319 O O . ARG A 1 173 ? -10.760 -9.592 -1.561 1.00 86.56 173 ARG A O 1
ATOM 1326 N N . GLN A 1 174 ? -9.232 -7.991 -1.205 1.00 87.44 174 GLN A N 1
ATOM 1327 C CA . GLN A 1 174 ? -8.089 -8.902 -1.095 1.00 87.44 174 GLN A CA 1
ATOM 1328 C C . GLN A 1 174 ? -8.160 -9.745 0.180 1.00 87.44 174 GLN A C 1
ATOM 1330 O O . GLN A 1 174 ? -7.998 -10.958 0.100 1.00 87.44 174 GLN A O 1
ATOM 1335 N N . VAL A 1 175 ? -8.481 -9.140 1.329 1.00 88.06 175 VAL A N 1
ATOM 1336 C CA . VAL A 1 175 ? -8.696 -9.866 2.591 1.00 88.06 175 VAL A CA 1
ATOM 1337 C C . VAL A 1 175 ? -9.809 -10.897 2.424 1.00 88.06 175 VAL A C 1
ATOM 1339 O O . VAL A 1 175 ? -9.617 -12.061 2.762 1.00 88.06 175 VAL A O 1
ATOM 1342 N N . PHE A 1 176 ? -10.937 -10.508 1.824 1.00 90.56 176 PHE A N 1
ATOM 1343 C CA . PHE A 1 176 ? -12.013 -11.440 1.492 1.00 90.56 176 PHE A CA 1
ATOM 1344 C C . PHE A 1 176 ? -11.516 -12.578 0.589 1.00 90.56 176 PHE A C 1
ATOM 1346 O O . PHE A 1 176 ? -11.761 -13.747 0.874 1.00 90.56 176 PHE A O 1
ATOM 1353 N N . ALA A 1 177 ? -10.772 -12.261 -0.472 1.00 89.62 177 ALA A N 1
ATOM 1354 C CA . ALA A 1 177 ? -10.262 -13.270 -1.391 1.00 89.62 177 ALA A CA 1
ATOM 1355 C C . ALA A 1 177 ? -9.325 -14.271 -0.705 1.00 89.62 177 ALA A C 1
ATOM 1357 O O . ALA A 1 177 ? -9.416 -15.467 -0.976 1.00 89.62 177 ALA A O 1
ATOM 1358 N N . VAL A 1 178 ? -8.464 -13.803 0.201 1.00 88.88 178 VAL A N 1
ATOM 1359 C CA . VAL A 1 178 ? -7.563 -14.655 0.986 1.00 88.88 178 VAL A CA 1
ATOM 1360 C C . VAL A 1 178 ? -8.347 -15.531 1.964 1.00 88.88 178 VAL A C 1
ATOM 1362 O O . VAL A 1 178 ? -8.099 -16.734 2.001 1.00 88.88 178 VAL A O 1
ATOM 1365 N N . LEU A 1 179 ? -9.314 -14.963 2.695 1.00 89.88 179 LEU A N 1
ATOM 1366 C CA . LEU A 1 179 ? -10.133 -15.687 3.679 1.00 89.88 179 LEU A CA 1
ATOM 1367 C C . LEU A 1 179 ? -10.998 -16.784 3.047 1.00 89.88 179 LEU A C 1
ATOM 1369 O O . LEU A 1 179 ? -11.144 -17.856 3.625 1.00 89.88 179 LEU A O 1
ATOM 1373 N N . PHE A 1 180 ? -11.567 -16.524 1.869 1.00 93.62 180 PHE A N 1
ATOM 1374 C CA . PHE A 1 180 ? -12.459 -17.457 1.172 1.00 93.62 180 PHE A CA 1
ATOM 1375 C C . PHE A 1 180 ? -11.775 -18.227 0.034 1.00 93.62 180 PHE A C 1
ATOM 1377 O O . PHE A 1 180 ? -12.444 -18.930 -0.718 1.00 93.62 180 PHE A O 1
ATOM 1384 N N . HIS A 1 181 ? -10.455 -18.090 -0.117 1.00 89.88 181 HIS A N 1
ATOM 1385 C CA . HIS A 1 181 ? -9.664 -18.746 -1.164 1.00 89.88 181 HIS A CA 1
ATOM 1386 C C . HIS A 1 181 ? -10.176 -18.516 -2.601 1.00 89.88 181 HIS A C 1
ATOM 1388 O O . HIS A 1 181 ? -10.061 -19.389 -3.457 1.00 89.88 181 HIS A O 1
ATOM 1394 N N . THR A 1 182 ? -10.707 -17.328 -2.901 1.00 91.19 182 THR A N 1
ATOM 1395 C CA . THR A 1 182 ? -11.294 -17.001 -4.219 1.00 91.19 182 THR A CA 1
ATOM 1396 C C . THR A 1 182 ? -10.307 -16.346 -5.197 1.00 91.19 182 THR A C 1
ATOM 1398 O O . THR A 1 182 ? -10.702 -15.813 -6.235 1.00 91.19 182 THR A O 1
ATOM 1401 N N . TYR A 1 183 ? -9.007 -16.378 -4.892 1.00 87.25 183 TYR A N 1
ATOM 1402 C CA . TYR A 1 183 ? -7.946 -15.830 -5.742 1.00 87.25 183 TYR A CA 1
ATOM 1403 C C . TYR A 1 183 ? -7.348 -16.884 -6.688 1.00 87.25 183 TYR A C 1
ATOM 1405 O O . TYR A 1 183 ? -7.371 -18.083 -6.419 1.00 87.25 183 TYR A O 1
ATOM 1413 N N . ARG A 1 184 ? -6.782 -16.430 -7.815 1.00 85.31 184 ARG A N 1
ATOM 1414 C CA . ARG A 1 184 ? -6.125 -17.301 -8.806 1.00 85.31 184 ARG A CA 1
ATOM 1415 C C . ARG A 1 184 ? -4.658 -17.542 -8.441 1.00 85.31 184 ARG A C 1
ATOM 1417 O O . ARG A 1 184 ? -4.005 -16.647 -7.911 1.00 85.31 184 ARG A O 1
ATOM 1424 N N . LYS A 1 185 ? -4.138 -18.731 -8.762 1.00 85.44 185 LYS A N 1
ATOM 1425 C CA . LYS A 1 185 ? -2.718 -19.091 -8.632 1.00 85.44 185 LYS A CA 1
ATOM 1426 C C . LYS A 1 185 ? -2.167 -19.522 -10.006 1.00 85.44 185 LYS A C 1
ATOM 1428 O O . LYS A 1 185 ? -2.781 -20.397 -10.614 1.00 85.44 185 LYS A O 1
ATOM 1433 N N . PRO A 1 186 ? -1.046 -18.952 -10.494 1.00 84.88 186 PRO A N 1
ATOM 1434 C CA . PRO A 1 186 ? -0.338 -17.802 -9.922 1.00 84.88 186 PRO A CA 1
ATOM 1435 C C . PRO A 1 186 ? -1.187 -16.518 -9.980 1.00 84.88 186 PRO A C 1
ATOM 1437 O O . PRO A 1 186 ? -2.160 -16.437 -10.734 1.00 84.88 186 PRO A O 1
ATOM 1440 N N . ILE A 1 187 ? -0.830 -15.519 -9.165 1.00 83.81 187 ILE A N 1
ATOM 1441 C CA . ILE A 1 187 ? -1.454 -14.189 -9.226 1.00 83.81 187 ILE A CA 1
ATOM 1442 C C . ILE A 1 187 ? -1.188 -13.611 -10.627 1.00 83.81 187 ILE A C 1
ATOM 1444 O O . ILE A 1 187 ? -0.028 -13.569 -11.039 1.00 83.81 187 ILE A O 1
ATOM 1448 N N . PRO A 1 188 ? -2.225 -13.217 -11.387 1.00 82.94 188 PRO A N 1
ATOM 1449 C CA . PRO A 1 188 ? -2.055 -12.827 -12.780 1.00 82.94 188 PRO A CA 1
ATOM 1450 C C . PRO A 1 188 ? -1.288 -11.508 -12.911 1.00 82.94 188 PRO A C 1
ATOM 1452 O O . PRO A 1 188 ? -1.522 -10.567 -12.153 1.00 82.94 188 PRO A O 1
ATOM 1455 N N . THR A 1 189 ? -0.428 -11.440 -13.924 1.00 79.56 189 THR A N 1
ATOM 1456 C CA . THR A 1 189 ? 0.203 -10.215 -14.423 1.00 79.56 189 THR A CA 1
ATOM 1457 C C . THR A 1 189 ? -0.386 -9.849 -15.793 1.00 79.56 189 THR A C 1
ATOM 1459 O O . THR A 1 189 ? -0.857 -10.746 -16.506 1.00 79.56 189 THR A O 1
ATOM 1462 N N . PRO A 1 190 ? -0.385 -8.560 -16.178 1.00 79.44 190 PRO A N 1
ATOM 1463 C CA . PRO A 1 190 ? 0.039 -7.381 -15.411 1.00 79.44 190 PRO A CA 1
ATOM 1464 C C . PRO A 1 190 ? -0.978 -6.960 -14.330 1.00 79.44 190 PRO A C 1
ATOM 1466 O O . PRO A 1 190 ? -2.123 -7.411 -14.310 1.00 79.44 190 PRO A O 1
ATOM 1469 N N . VAL A 1 191 ? -0.555 -6.087 -13.408 1.00 79.38 191 VAL A N 1
ATOM 1470 C CA . VAL A 1 191 ? -1.435 -5.520 -12.371 1.00 79.38 191 VAL A CA 1
ATOM 1471 C C . VAL A 1 191 ? -2.370 -4.485 -13.005 1.00 79.38 191 VAL A C 1
ATOM 1473 O O . VAL A 1 191 ? -1.947 -3.393 -13.362 1.00 79.38 191 VAL A O 1
ATOM 1476 N N . GLU A 1 192 ? -3.661 -4.804 -13.097 1.00 75.88 192 GLU A N 1
ATOM 1477 C CA . GLU A 1 192 ? -4.666 -3.973 -13.793 1.00 75.88 192 GLU A CA 1
ATOM 1478 C C . GLU A 1 192 ? -4.938 -2.609 -13.141 1.00 75.88 192 GLU A C 1
ATOM 1480 O O . GLU A 1 192 ? -5.414 -1.690 -13.795 1.00 75.88 192 GLU A O 1
ATOM 1485 N N . ASN A 1 193 ? -4.670 -2.477 -11.840 1.00 75.19 193 ASN A N 1
ATOM 1486 C CA . ASN A 1 193 ? -4.974 -1.272 -11.062 1.00 75.19 193 ASN A CA 1
ATOM 1487 C C . ASN A 1 193 ? -3.714 -0.542 -10.589 1.00 75.19 193 ASN A C 1
ATOM 1489 O O . ASN A 1 193 ? -3.762 0.165 -9.581 1.00 75.19 193 ASN A O 1
ATOM 1493 N N . LEU A 1 194 ? -2.585 -0.739 -11.274 1.00 81.31 194 LEU A N 1
ATOM 1494 C CA . LEU A 1 194 ? -1.388 0.036 -10.988 1.00 81.31 194 LEU A CA 1
ATOM 1495 C C . LEU A 1 194 ? -1.599 1.487 -11.435 1.00 81.31 194 LEU A C 1
ATOM 1497 O O . LEU A 1 194 ? -2.293 1.768 -12.414 1.00 81.31 194 LEU A O 1
ATOM 1501 N N . ARG A 1 195 ? -1.032 2.419 -10.675 1.00 84.88 195 ARG A N 1
ATOM 1502 C CA . ARG A 1 195 ? -1.105 3.845 -10.983 1.00 84.88 195 ARG A CA 1
ATOM 1503 C C . ARG A 1 195 ? -0.246 4.161 -12.218 1.00 84.88 195 ARG A C 1
A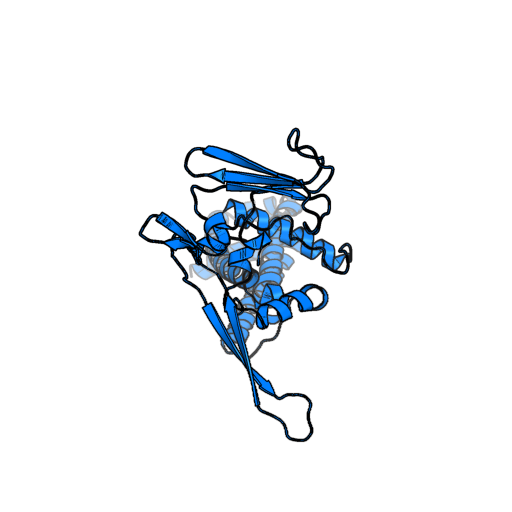TOM 1505 O O . ARG A 1 195 ? 0.720 3.440 -12.468 1.00 84.88 195 ARG A O 1
ATOM 1512 N N . PRO A 1 196 ? -0.557 5.228 -12.972 1.00 87.31 196 PRO A N 1
ATOM 1513 C CA . PRO A 1 196 ? 0.256 5.625 -14.119 1.00 87.31 196 PRO A CA 1
ATOM 1514 C C . PRO A 1 196 ? 1.722 5.873 -13.733 1.00 87.31 196 PRO A C 1
ATOM 1516 O O . PRO A 1 196 ? 1.999 6.379 -12.639 1.00 87.31 196 PRO A O 1
ATOM 1519 N N . ALA A 1 197 ? 2.657 5.584 -14.644 1.00 89.12 197 ALA A N 1
ATOM 1520 C CA . ALA A 1 197 ? 4.093 5.802 -14.421 1.00 89.12 197 ALA A CA 1
ATOM 1521 C C . ALA A 1 197 ? 4.429 7.256 -14.029 1.00 89.12 197 ALA A C 1
ATOM 1523 O O . ALA A 1 197 ? 5.247 7.483 -13.138 1.00 89.12 197 ALA A O 1
ATOM 1524 N N . ARG A 1 198 ? 3.707 8.235 -14.594 1.00 86.94 198 ARG A N 1
ATOM 1525 C CA . ARG A 1 198 ? 3.813 9.670 -14.258 1.00 86.94 198 ARG A CA 1
ATOM 1526 C C . ARG A 1 198 ? 3.616 9.976 -12.772 1.00 86.94 198 ARG A C 1
ATOM 1528 O O . ARG A 1 198 ? 4.244 10.873 -12.213 1.00 86.94 198 ARG A O 1
ATOM 1535 N N . GLU A 1 199 ? 2.750 9.218 -12.106 1.00 86.81 199 GLU A N 1
ATOM 1536 C CA . GLU A 1 199 ? 2.445 9.421 -10.689 1.00 86.81 199 GLU A CA 1
ATOM 1537 C C . GLU A 1 199 ? 3.178 8.445 -9.752 1.00 86.81 199 GLU A C 1
ATOM 1539 O O . GLU A 1 199 ? 2.957 8.477 -8.537 1.00 86.81 199 GLU A O 1
ATOM 1544 N N . THR A 1 200 ? 4.008 7.558 -10.307 1.00 89.81 200 THR A N 1
ATOM 1545 C CA . THR A 1 200 ? 4.760 6.530 -9.572 1.00 89.81 200 THR A CA 1
ATOM 1546 C C . THR A 1 200 ? 6.242 6.610 -9.915 1.00 89.81 200 THR A C 1
ATOM 1548 O O . THR A 1 200 ? 7.005 7.234 -9.184 1.00 89.81 200 THR A O 1
ATOM 1551 N N . CYS A 1 201 ? 6.648 6.037 -11.048 1.00 90.75 201 CYS A N 1
ATOM 1552 C CA . CYS A 1 201 ? 8.026 5.989 -11.524 1.00 90.75 201 CYS A CA 1
ATOM 1553 C C . CYS A 1 201 ? 8.642 7.390 -11.637 1.00 90.75 201 CYS A C 1
ATOM 1555 O O . CYS A 1 201 ? 9.730 7.633 -11.117 1.00 90.75 201 CYS A O 1
ATOM 1557 N N . GLU A 1 202 ? 7.933 8.330 -12.263 1.00 89.69 202 GLU A N 1
ATOM 1558 C CA . GLU A 1 202 ? 8.472 9.653 -12.612 1.00 89.69 202 GLU A CA 1
ATOM 1559 C C . GLU A 1 202 ? 8.633 10.596 -11.412 1.00 89.69 202 GLU A C 1
ATOM 1561 O O . GLU A 1 202 ? 9.320 11.612 -11.506 1.00 89.69 202 GLU A O 1
ATOM 1566 N N . GLN A 1 203 ? 8.087 10.231 -10.247 1.00 88.31 203 GLN A N 1
ATOM 1567 C CA . GLN A 1 203 ? 8.335 10.955 -8.995 1.00 88.31 203 GLN A CA 1
ATOM 1568 C C . GLN A 1 203 ? 9.793 10.808 -8.527 1.00 88.31 203 GLN A C 1
ATOM 1570 O O . GLN A 1 203 ? 10.293 11.642 -7.776 1.00 88.31 203 GLN A O 1
ATOM 1575 N N . CYS A 1 204 ? 10.483 9.756 -8.979 1.00 90.38 204 CYS A N 1
ATOM 1576 C CA . CYS A 1 204 ? 11.896 9.495 -8.686 1.00 90.38 204 CYS A CA 1
ATOM 1577 C C . CYS A 1 204 ? 12.764 9.409 -9.956 1.00 90.38 204 CYS A C 1
ATOM 1579 O O . CYS A 1 204 ? 13.960 9.702 -9.908 1.00 90.38 204 CYS A O 1
ATOM 1581 N N . HIS A 1 205 ? 12.180 9.023 -11.094 1.00 89.00 205 HIS A N 1
ATOM 1582 C CA . HIS A 1 205 ? 12.854 8.841 -12.380 1.00 89.00 205 HIS A CA 1
ATOM 1583 C C . HIS A 1 205 ? 12.381 9.872 -13.410 1.00 89.00 205 HIS A C 1
ATOM 1585 O O . HIS A 1 205 ? 11.472 9.596 -14.181 1.00 89.00 205 HIS A O 1
ATOM 1591 N N . TRP A 1 206 ? 13.013 11.045 -13.459 1.00 87.06 206 TRP A N 1
ATOM 1592 C CA . TRP A 1 206 ? 12.624 12.107 -14.395 1.00 87.06 206 TRP A CA 1
ATOM 1593 C C . TRP A 1 206 ? 12.973 11.772 -15.854 1.00 87.06 206 TRP A C 1
ATOM 1595 O O . TRP A 1 206 ? 14.169 11.679 -16.163 1.00 87.06 206 TRP A O 1
ATOM 1605 N N . PRO A 1 207 ? 11.982 11.647 -16.761 1.00 82.69 207 PRO A N 1
ATOM 1606 C CA . PRO A 1 207 ? 12.221 11.396 -18.185 1.00 82.69 207 PRO A CA 1
ATOM 1607 C C . PRO A 1 207 ? 13.070 12.477 -18.869 1.00 82.69 207 PRO A C 1
ATOM 1609 O O . PRO A 1 207 ? 13.813 12.198 -19.809 1.00 82.69 207 PRO A O 1
ATOM 1612 N N . GLU A 1 208 ? 13.009 13.715 -18.377 1.00 79.06 208 GLU A N 1
ATOM 1613 C CA . GLU A 1 208 ? 13.783 14.853 -18.882 1.00 79.06 208 GLU A CA 1
ATOM 1614 C C . GLU A 1 208 ? 15.281 14.734 -18.579 1.00 79.06 208 GLU A C 1
ATOM 1616 O O . GLU A 1 208 ? 16.108 15.395 -19.214 1.00 79.06 208 GLU A O 1
ATOM 1621 N N . LYS A 1 209 ? 15.662 13.917 -17.590 1.00 82.44 209 LYS A N 1
ATOM 1622 C CA . LYS A 1 209 ? 17.059 13.758 -17.204 1.00 82.44 209 LYS A CA 1
ATOM 1623 C C . LYS A 1 209 ? 17.736 12.738 -18.113 1.00 82.44 209 LYS A C 1
ATOM 1625 O O . LYS A 1 209 ? 17.484 11.541 -18.030 1.00 82.44 209 LYS A O 1
ATOM 1630 N N . PHE A 1 210 ? 18.686 13.209 -18.915 1.00 82.62 210 PHE A N 1
ATOM 1631 C CA . PHE A 1 210 ? 19.538 12.339 -19.723 1.00 82.62 210 PHE A CA 1
ATOM 1632 C C . PHE A 1 210 ? 20.357 11.376 -18.844 1.00 82.62 210 PHE A C 1
ATOM 1634 O O . PHE A 1 210 ? 21.162 11.819 -18.023 1.00 82.62 210 PHE A O 1
ATOM 1641 N N . GLN A 1 211 ? 20.172 10.065 -19.035 1.00 79.25 211 GLN A N 1
ATOM 1642 C CA . GLN A 1 211 ? 20.846 9.021 -18.247 1.00 79.25 211 GLN A CA 1
ATOM 1643 C C . GLN A 1 211 ? 22.148 8.516 -18.896 1.00 79.25 211 GLN A C 1
ATOM 1645 O O . GLN A 1 211 ? 22.904 7.783 -18.262 1.00 79.25 211 GLN A O 1
ATOM 1650 N N . GLY A 1 212 ? 22.428 8.901 -20.148 1.00 85.06 212 GLY A N 1
ATOM 1651 C CA . GLY A 1 212 ? 23.588 8.411 -20.899 1.00 85.06 212 GLY A CA 1
ATOM 1652 C C . GLY A 1 212 ? 23.500 6.922 -21.234 1.00 85.06 212 GLY A C 1
ATOM 1653 O O . GLY A 1 212 ? 22.447 6.301 -21.098 1.00 85.06 212 GLY A O 1
ATOM 1654 N N . GLU A 1 213 ? 24.597 6.344 -21.709 1.00 87.12 213 GLU A N 1
ATOM 1655 C CA . GLU A 1 213 ? 24.735 4.895 -21.886 1.00 87.12 213 GLU A CA 1
ATOM 1656 C C . GLU A 1 213 ? 25.379 4.283 -20.641 1.00 87.12 213 GLU A C 1
ATOM 1658 O O . GLU A 1 213 ? 26.240 4.897 -20.007 1.00 87.12 213 GLU A O 1
ATOM 1663 N N . ARG A 1 214 ? 24.977 3.062 -20.281 1.00 87.31 214 ARG A N 1
ATOM 1664 C CA . ARG A 1 214 ? 25.479 2.381 -19.087 1.00 87.31 214 ARG A CA 1
ATOM 1665 C C . ARG A 1 214 ? 26.303 1.163 -19.470 1.00 87.31 214 ARG A C 1
ATOM 1667 O O . ARG A 1 214 ? 25.759 0.171 -19.951 1.00 87.31 214 ARG A O 1
ATOM 1674 N N . LEU A 1 215 ? 27.606 1.219 -19.204 1.00 91.00 215 LEU A N 1
ATOM 1675 C CA . LEU A 1 215 ? 28.492 0.066 -19.333 1.00 91.00 215 LEU A CA 1
ATOM 1676 C C . LEU A 1 215 ? 28.366 -0.831 -18.095 1.00 91.00 215 LEU A C 1
ATOM 1678 O O . LEU A 1 215 ? 28.632 -0.408 -16.971 1.00 91.00 215 LEU A O 1
ATOM 1682 N N . VAL A 1 216 ? 27.967 -2.081 -18.303 1.00 90.19 216 VAL A N 1
ATOM 1683 C CA . VAL A 1 216 ? 27.906 -3.124 -17.280 1.00 90.19 216 VAL A CA 1
ATOM 1684 C C . VAL A 1 216 ? 29.029 -4.116 -17.549 1.00 90.19 216 VAL A C 1
ATOM 1686 O O . VAL A 1 216 ? 29.040 -4.806 -18.566 1.00 90.19 216 VAL A O 1
ATOM 1689 N N . VAL A 1 217 ? 29.971 -4.190 -16.613 1.00 93.75 217 VAL A N 1
ATOM 1690 C CA . VAL A 1 217 ? 31.111 -5.108 -16.668 1.00 93.75 217 VAL A CA 1
ATOM 1691 C C . VAL A 1 217 ? 30.784 -6.332 -15.821 1.00 93.75 217 VAL A C 1
ATOM 1693 O O . VAL A 1 217 ? 30.772 -6.255 -14.593 1.00 93.75 217 VAL A O 1
ATOM 1696 N N . LYS A 1 218 ? 30.507 -7.469 -16.462 1.00 92.56 218 LYS A N 1
ATOM 1697 C CA . LYS A 1 218 ? 30.278 -8.751 -15.785 1.00 92.56 218 LYS A CA 1
ATOM 1698 C C . LYS A 1 218 ? 31.521 -9.618 -15.923 1.00 92.56 218 LYS A C 1
ATOM 1700 O O . LYS A 1 218 ? 31.767 -10.198 -16.978 1.00 92.56 218 LYS A O 1
ATOM 1705 N N . ARG A 1 219 ? 32.304 -9.701 -14.850 1.00 93.31 219 ARG A N 1
ATOM 1706 C CA . ARG A 1 219 ? 33.422 -10.644 -14.757 1.00 93.31 219 ARG A CA 1
ATOM 1707 C C . ARG A 1 219 ? 32.867 -12.028 -14.440 1.00 93.31 219 ARG A C 1
ATOM 1709 O O . ARG A 1 219 ? 32.053 -12.167 -13.531 1.00 93.31 219 ARG A O 1
ATOM 1716 N N . ALA A 1 220 ? 33.287 -13.015 -15.206 1.00 91.00 220 ALA A N 1
ATOM 1717 C CA . ALA A 1 220 ? 32.922 -14.410 -15.065 1.00 91.00 220 ALA A CA 1
ATOM 1718 C C . ALA A 1 220 ? 34.168 -15.277 -15.283 1.00 91.00 220 ALA A C 1
ATOM 1720 O O . ALA A 1 220 ? 35.242 -14.778 -15.618 1.00 91.00 220 ALA A O 1
ATOM 1721 N N . TYR A 1 221 ? 34.007 -16.577 -15.100 1.00 92.62 221 TYR A N 1
ATOM 1722 C CA . TYR A 1 221 ? 35.008 -17.565 -15.466 1.00 92.62 221 TYR A CA 1
ATOM 1723 C C . TYR A 1 221 ? 34.383 -18.519 -16.470 1.00 92.62 221 TYR A C 1
ATOM 1725 O O . TYR A 1 221 ? 33.178 -18.791 -16.400 1.00 92.62 221 TYR A O 1
ATOM 1733 N N . LEU A 1 222 ? 35.177 -18.981 -17.429 1.00 90.94 222 LEU A N 1
ATOM 1734 C CA . LEU A 1 222 ? 34.730 -20.028 -18.335 1.00 90.94 222 LEU A CA 1
ATOM 1735 C C . LEU A 1 222 ? 34.563 -21.339 -17.552 1.00 90.94 222 LEU A C 1
ATOM 1737 O O . LEU A 1 222 ? 35.239 -21.546 -16.543 1.00 90.94 222 LEU A O 1
ATOM 1741 N N . PRO A 1 223 ? 33.651 -22.230 -17.977 1.00 88.88 223 PRO A N 1
ATOM 1742 C CA . PRO A 1 223 ? 33.486 -23.539 -17.357 1.00 88.88 223 PRO A CA 1
ATOM 1743 C C . PRO A 1 223 ? 34.589 -24.503 -17.835 1.00 88.88 223 PRO A C 1
ATOM 1745 O O . PRO A 1 223 ? 34.299 -25.560 -18.391 1.00 88.88 223 PRO A O 1
ATOM 1748 N N . ASP A 1 224 ? 35.855 -24.121 -17.666 1.00 93.75 224 ASP A N 1
ATOM 1749 C CA . ASP A 1 224 ? 37.037 -24.907 -18.009 1.00 93.75 224 ASP A CA 1
ATOM 1750 C C . ASP A 1 224 ? 37.848 -25.288 -16.761 1.00 93.75 224 ASP A C 1
ATOM 1752 O O . ASP A 1 224 ? 37.667 -24.754 -15.666 1.00 93.75 224 ASP A O 1
ATOM 1756 N N . ARG A 1 225 ? 38.742 -26.272 -16.911 1.00 93.25 225 ARG A N 1
ATOM 1757 C CA . ARG A 1 225 ? 39.555 -26.775 -15.792 1.00 93.25 225 ARG A CA 1
ATOM 1758 C C . ARG A 1 225 ? 40.549 -25.729 -15.276 1.00 93.25 225 ARG A C 1
ATOM 1760 O O . ARG A 1 225 ? 40.927 -25.788 -14.110 1.00 93.25 225 ARG A O 1
ATOM 1767 N N . GLU A 1 226 ? 40.970 -24.808 -16.140 1.00 94.94 226 GLU A N 1
ATOM 1768 C CA . GLU A 1 226 ? 41.923 -23.741 -15.817 1.00 94.94 226 GLU A CA 1
ATOM 1769 C C . GLU A 1 226 ? 41.263 -22.543 -15.117 1.00 94.94 226 GLU A C 1
ATOM 1771 O O . GLU A 1 226 ? 41.972 -21.699 -14.573 1.00 94.94 226 GLU A O 1
ATOM 1776 N N . VAL A 1 227 ? 39.921 -22.499 -15.058 1.00 88.19 227 VAL A N 1
ATOM 1777 C CA . VAL A 1 227 ? 39.135 -21.398 -14.482 1.00 88.19 227 VAL A CA 1
ATOM 1778 C C . VAL A 1 227 ? 39.532 -20.076 -15.145 1.00 88.19 227 VAL A C 1
ATOM 1780 O O . VAL A 1 227 ? 39.929 -19.105 -14.498 1.00 88.19 227 VAL A O 1
ATOM 1783 N N . THR A 1 228 ? 39.460 -20.048 -16.475 1.00 95.25 228 THR A N 1
ATOM 1784 C CA . THR A 1 228 ? 39.935 -18.923 -17.282 1.00 95.25 228 THR A CA 1
ATOM 1785 C C . THR A 1 228 ? 39.072 -17.684 -17.032 1.00 95.25 228 THR A C 1
ATOM 1787 O O . THR A 1 228 ? 37.844 -17.750 -17.182 1.00 95.25 228 THR A O 1
ATOM 1790 N N . PRO A 1 229 ? 39.664 -16.527 -16.672 1.00 94.19 229 PRO A N 1
ATOM 1791 C CA . PRO A 1 229 ? 38.905 -15.300 -16.470 1.00 94.19 229 PRO A CA 1
ATOM 1792 C C . PRO A 1 229 ? 38.325 -14.793 -17.793 1.00 94.19 229 PRO A C 1
ATOM 1794 O O . PRO A 1 229 ? 39.024 -14.656 -18.794 1.00 94.19 229 PRO A O 1
ATOM 1797 N N . PHE A 1 230 ? 37.042 -14.443 -17.783 1.00 94.06 230 PHE A N 1
ATOM 1798 C CA . PHE A 1 230 ? 36.319 -13.905 -18.930 1.00 94.06 230 PHE A CA 1
ATOM 1799 C C . PHE A 1 230 ? 35.508 -12.672 -18.522 1.00 94.06 230 PHE A C 1
ATOM 1801 O O . PHE A 1 230 ? 34.892 -12.631 -17.459 1.00 94.06 230 PHE A O 1
ATOM 1808 N N . THR A 1 231 ? 35.497 -11.630 -19.353 1.00 94.62 231 THR A N 1
ATOM 1809 C CA . THR A 1 231 ? 34.764 -10.393 -19.047 1.00 94.62 231 THR A CA 1
ATOM 1810 C C . THR A 1 231 ? 33.734 -10.100 -20.124 1.00 94.62 231 THR A C 1
ATOM 1812 O O . THR A 1 231 ? 34.077 -9.805 -21.263 1.00 94.62 231 THR A O 1
ATOM 1815 N N . ASN A 1 232 ? 32.463 -10.107 -19.729 1.00 92.38 232 ASN A N 1
ATOM 1816 C CA . ASN A 1 232 ? 31.353 -9.638 -20.545 1.00 92.38 232 ASN A CA 1
ATOM 1817 C C . ASN A 1 232 ? 31.178 -8.129 -20.363 1.00 92.38 232 ASN A C 1
ATOM 1819 O O . ASN A 1 232 ? 30.860 -7.660 -19.266 1.00 92.38 232 ASN A O 1
ATOM 1823 N N . LEU A 1 233 ? 31.348 -7.374 -21.446 1.00 93.81 233 LEU A N 1
ATOM 1824 C CA . LEU A 1 233 ? 31.056 -5.945 -21.499 1.00 93.81 233 LEU A CA 1
ATOM 1825 C C . LEU A 1 233 ? 29.699 -5.741 -22.172 1.00 93.81 233 LEU A C 1
ATOM 1827 O O . LEU A 1 233 ? 29.537 -6.016 -23.357 1.00 93.81 233 LEU A O 1
ATOM 1831 N N . LEU A 1 234 ? 28.718 -5.263 -21.410 1.00 93.06 234 LEU A N 1
ATOM 1832 C CA . LEU A 1 234 ? 27.378 -4.963 -21.908 1.00 93.06 234 LEU A CA 1
ATOM 1833 C C . LEU A 1 234 ? 27.180 -3.449 -21.899 1.00 93.06 234 LEU A C 1
ATOM 1835 O O . LEU A 1 234 ? 27.148 -2.843 -20.831 1.00 93.06 234 LEU A O 1
ATOM 1839 N N . LEU A 1 235 ? 27.036 -2.832 -23.071 1.00 92.00 235 LEU A N 1
ATOM 1840 C CA . LEU A 1 235 ? 26.700 -1.413 -23.183 1.00 92.00 235 LEU A CA 1
ATOM 1841 C C . LEU A 1 235 ? 25.188 -1.256 -23.352 1.00 92.00 235 LEU A C 1
ATOM 1843 O O . LEU A 1 235 ? 24.640 -1.504 -24.425 1.00 92.00 235 LEU A O 1
ATOM 1847 N N . MET A 1 236 ? 24.509 -0.845 -22.284 1.00 88.81 236 MET A N 1
ATOM 1848 C CA . MET A 1 236 ? 23.081 -0.561 -22.323 1.00 88.81 236 MET A CA 1
ATOM 1849 C C . MET A 1 236 ? 22.842 0.853 -22.851 1.00 88.81 236 MET A C 1
ATOM 1851 O O . MET A 1 236 ? 23.252 1.839 -22.232 1.00 88.81 236 MET A O 1
ATOM 1855 N N . LYS A 1 237 ? 22.121 0.958 -23.968 1.00 89.81 237 LYS A N 1
ATOM 1856 C CA . LYS A 1 237 ? 21.747 2.236 -24.585 1.00 89.81 237 LYS A CA 1
ATOM 1857 C C . LYS A 1 237 ? 20.535 2.854 -23.881 1.00 89.81 237 LYS A C 1
ATOM 1859 O O . LYS A 1 237 ? 19.475 2.995 -24.479 1.00 89.81 237 LYS A O 1
ATOM 1864 N N . THR A 1 238 ? 20.671 3.205 -22.601 1.00 87.69 238 THR A N 1
ATOM 1865 C CA . THR A 1 238 ? 19.594 3.828 -21.807 1.00 87.69 238 THR A CA 1
ATOM 1866 C C . THR A 1 238 ? 19.163 5.175 -22.388 1.00 87.69 238 THR A C 1
ATOM 1868 O O . THR A 1 238 ? 17.983 5.376 -22.662 1.00 87.69 238 THR A O 1
ATOM 1871 N N . GLY A 1 239 ? 20.120 6.066 -22.650 1.00 88.06 239 GLY A N 1
ATOM 1872 C CA . GLY A 1 239 ? 19.914 7.334 -23.341 1.00 88.06 239 GLY A CA 1
ATOM 1873 C C . GLY A 1 239 ? 18.890 8.269 -22.686 1.00 88.06 239 GLY A C 1
ATOM 1874 O O . GLY A 1 239 ? 18.901 8.456 -21.468 1.00 88.06 239 GLY A O 1
ATOM 1875 N N . GLY A 1 240 ? 18.065 8.907 -23.514 1.00 87.12 240 GLY A N 1
ATOM 1876 C CA . GLY A 1 240 ? 17.139 9.992 -23.186 1.00 87.12 240 GLY A CA 1
ATOM 1877 C C . GLY A 1 240 ? 17.235 11.118 -24.220 1.00 87.12 240 GLY A C 1
ATOM 1878 O O . GLY A 1 240 ? 17.813 10.935 -25.295 1.00 87.12 240 GLY A O 1
ATOM 1879 N N . ILE A 1 241 ? 16.723 12.299 -23.882 1.00 85.62 241 ILE A N 1
ATOM 1880 C CA . ILE A 1 241 ? 16.901 13.508 -24.697 1.00 85.62 241 ILE A CA 1
ATOM 1881 C C . ILE A 1 241 ? 18.154 14.258 -24.232 1.00 85.62 241 ILE A C 1
ATOM 1883 O O . ILE A 1 241 ? 18.291 14.597 -23.055 1.00 85.62 241 ILE A O 1
ATOM 1887 N N . ARG A 1 242 ? 19.103 14.495 -25.144 1.00 85.19 242 ARG A N 1
ATOM 1888 C CA . ARG A 1 242 ? 20.304 15.306 -24.873 1.00 85.19 242 ARG A CA 1
ATOM 1889 C C . ARG A 1 242 ? 19.941 16.788 -24.725 1.00 85.19 242 ARG A C 1
ATOM 1891 O O . ARG A 1 242 ? 18.887 17.232 -25.164 1.00 85.19 242 ARG A O 1
ATOM 1898 N N . ARG A 1 243 ? 20.856 17.593 -24.167 1.00 82.56 243 ARG A N 1
ATOM 1899 C CA . ARG A 1 243 ? 20.681 19.062 -24.064 1.00 82.56 243 ARG A CA 1
ATOM 1900 C C . ARG A 1 243 ? 20.492 19.755 -25.418 1.00 82.56 243 ARG A C 1
ATOM 1902 O O . ARG A 1 243 ? 19.874 20.807 -25.469 1.00 82.56 243 ARG A O 1
ATOM 1909 N N . ASP A 1 244 ? 21.033 19.168 -26.482 1.00 85.44 244 ASP A N 1
ATOM 1910 C CA . ASP A 1 244 ? 20.886 19.627 -27.869 1.00 85.44 244 ASP A CA 1
ATOM 1911 C C . ASP A 1 244 ? 19.550 19.194 -28.516 1.00 85.44 244 ASP A C 1
ATOM 1913 O O . ASP A 1 244 ? 19.310 19.498 -29.680 1.00 85.44 244 ASP A O 1
ATOM 1917 N N . GLY A 1 245 ? 18.678 18.496 -27.777 1.00 81.00 245 GLY A N 1
ATOM 1918 C CA . GLY A 1 245 ? 17.390 17.990 -28.256 1.00 81.00 245 GLY A CA 1
ATOM 1919 C C . GLY A 1 245 ? 17.462 16.634 -28.962 1.00 81.00 245 GLY A C 1
ATOM 1920 O O . GLY A 1 245 ? 16.427 16.085 -29.328 1.00 81.00 245 GLY A O 1
ATOM 1921 N N . THR A 1 246 ? 18.651 16.050 -29.138 1.00 85.00 246 THR A N 1
ATOM 1922 C CA . THR A 1 246 ? 18.798 14.782 -29.865 1.00 85.00 246 THR A CA 1
ATOM 1923 C C . THR A 1 246 ? 18.310 13.598 -29.017 1.00 85.00 246 THR A C 1
ATOM 1925 O O . THR A 1 246 ? 18.829 13.396 -27.910 1.00 85.00 246 THR A O 1
ATOM 1928 N N . PRO A 1 247 ? 17.371 12.770 -29.518 1.00 85.62 247 PRO A N 1
ATOM 1929 C CA . PRO A 1 247 ? 16.971 11.535 -28.854 1.00 85.62 247 PRO A CA 1
ATOM 1930 C C . PRO A 1 247 ? 18.042 10.452 -29.026 1.00 85.62 247 PRO A C 1
ATOM 1932 O O . PRO A 1 247 ? 18.502 10.181 -30.134 1.00 85.62 247 PRO A O 1
ATOM 1935 N N . VAL A 1 248 ? 18.436 9.805 -27.930 1.00 87.19 248 VAL A N 1
ATOM 1936 C CA . VAL A 1 248 ? 19.412 8.702 -27.932 1.00 87.19 248 VAL A CA 1
ATOM 1937 C C . VAL A 1 248 ? 18.895 7.554 -27.069 1.00 87.19 248 VAL A C 1
ATOM 1939 O O . VAL A 1 248 ? 18.207 7.778 -26.077 1.00 87.19 248 VAL A O 1
ATOM 1942 N N . GLY A 1 249 ? 19.269 6.320 -27.405 1.00 88.50 249 GLY A N 1
ATOM 1943 C CA . GLY A 1 249 ? 18.983 5.139 -26.588 1.00 88.50 249 GLY A CA 1
ATOM 1944 C C . GLY A 1 249 ? 17.510 4.745 -26.578 1.00 88.50 249 GLY A C 1
ATOM 1945 O O . GLY A 1 249 ? 16.826 4.932 -27.575 1.00 88.50 249 GLY A O 1
ATOM 1946 N N . ILE A 1 250 ? 17.036 4.156 -25.481 1.00 88.25 250 ILE A N 1
ATOM 1947 C CA . ILE A 1 250 ? 15.644 3.712 -25.349 1.00 88.25 250 ILE A CA 1
ATOM 1948 C C . ILE A 1 250 ? 14.751 4.787 -24.725 1.00 88.25 250 ILE A C 1
ATOM 1950 O O . ILE A 1 250 ? 13.634 4.951 -25.189 1.00 88.25 250 ILE A O 1
ATOM 1954 N N . HIS A 1 251 ? 15.216 5.581 -23.752 1.00 90.06 251 HIS A N 1
ATOM 1955 C CA . HIS A 1 251 ? 14.359 6.502 -22.981 1.00 90.06 251 HIS A CA 1
ATOM 1956 C C . HIS A 1 251 ? 13.848 7.739 -23.740 1.00 90.06 251 HIS A C 1
ATOM 1958 O O . HIS A 1 251 ? 13.142 8.553 -23.155 1.00 90.06 251 HIS A O 1
ATOM 1964 N N . TRP A 1 252 ? 14.144 7.915 -25.031 1.00 88.50 252 TRP A N 1
ATOM 1965 C CA . TRP A 1 252 ? 13.514 9.000 -25.795 1.00 88.50 252 TRP A CA 1
ATOM 1966 C C . TRP A 1 252 ? 11.986 8.851 -25.863 1.00 88.50 252 TRP A C 1
ATOM 1968 O O . TRP A 1 252 ? 11.288 9.857 -25.922 1.00 88.50 252 TRP A O 1
ATOM 1978 N N . HIS A 1 253 ? 11.458 7.620 -25.821 1.00 87.44 253 HIS A N 1
ATOM 1979 C CA . HIS A 1 253 ? 10.020 7.363 -25.967 1.00 87.44 253 HIS A CA 1
ATOM 1980 C C . HIS A 1 253 ? 9.176 7.852 -24.784 1.00 87.44 253 HIS A C 1
ATOM 1982 O O . HIS A 1 253 ? 7.980 8.062 -24.951 1.00 87.44 253 HIS A O 1
ATOM 1988 N N . VAL A 1 254 ? 9.787 8.036 -23.607 1.00 87.12 254 VAL A N 1
ATOM 1989 C CA . VAL A 1 254 ? 9.113 8.568 -22.408 1.00 87.12 254 VAL A CA 1
ATOM 1990 C C . VAL A 1 254 ? 9.218 10.089 -22.295 1.00 87.12 254 VAL A C 1
ATOM 1992 O O . VAL A 1 254 ? 8.749 10.670 -21.321 1.00 87.12 254 VAL A O 1
ATOM 1995 N N . TYR A 1 255 ? 9.835 10.762 -23.269 1.00 87.69 255 TYR A N 1
ATOM 1996 C CA . TYR A 1 255 ? 9.885 12.218 -23.273 1.00 87.69 255 TYR A CA 1
ATOM 1997 C C . TYR A 1 255 ? 8.477 12.802 -23.431 1.00 87.69 255 TYR A C 1
ATOM 1999 O O . TYR A 1 255 ? 7.729 12.378 -24.303 1.00 87.69 255 TYR A O 1
ATOM 2007 N N . HIS A 1 256 ? 8.109 13.807 -22.634 1.00 83.94 256 HIS A N 1
ATOM 2008 C CA . HIS A 1 256 ? 6.720 14.278 -22.520 1.00 83.94 256 HIS A CA 1
ATOM 2009 C C . HIS A 1 256 ? 6.081 14.806 -23.821 1.00 83.94 256 HIS A C 1
ATOM 2011 O O . HIS A 1 256 ? 4.859 14.954 -23.873 1.00 83.94 256 HIS A O 1
ATOM 2017 N N . LYS A 1 257 ? 6.879 15.106 -24.856 1.00 87.81 257 LYS A N 1
ATOM 2018 C CA . LYS A 1 257 ? 6.402 15.526 -26.188 1.00 87.81 257 LYS A CA 1
ATOM 2019 C C . LYS A 1 257 ? 6.287 14.387 -27.200 1.00 87.81 257 LYS A C 1
ATOM 2021 O O . LYS A 1 257 ? 5.863 14.622 -28.327 1.00 87.81 257 LYS A O 1
ATOM 2026 N N . ILE A 1 258 ? 6.695 13.185 -26.821 1.00 89.38 258 ILE A N 1
ATOM 2027 C CA . ILE A 1 258 ? 6.661 11.992 -27.653 1.00 89.38 258 ILE A CA 1
ATOM 2028 C C . ILE A 1 258 ? 5.636 11.043 -27.041 1.00 89.38 258 ILE A C 1
ATOM 2030 O O . ILE A 1 258 ? 5.614 10.817 -25.835 1.00 89.38 258 ILE A O 1
ATOM 2034 N N . GLU A 1 259 ? 4.771 10.485 -27.880 1.00 93.25 259 GLU A N 1
ATOM 2035 C CA . GLU A 1 259 ? 3.803 9.476 -27.458 1.00 93.25 259 GLU A CA 1
ATOM 2036 C C . GLU A 1 259 ? 4.014 8.216 -28.288 1.00 93.25 259 GLU A C 1
ATOM 2038 O O . GLU A 1 259 ? 3.840 8.222 -29.509 1.00 93.25 259 GLU A O 1
ATOM 2043 N N . VAL A 1 260 ? 4.375 7.122 -27.622 1.00 94.88 260 VAL A N 1
ATOM 2044 C CA . VAL A 1 260 ? 4.361 5.786 -28.216 1.00 94.88 260 VAL A CA 1
ATOM 2045 C C . VAL A 1 260 ? 3.137 5.054 -27.689 1.00 94.88 260 VAL A C 1
ATOM 2047 O O . VAL A 1 260 ? 2.913 4.959 -26.488 1.00 94.88 260 VAL A O 1
ATOM 2050 N N . SER A 1 261 ? 2.324 4.545 -28.600 1.00 95.94 261 SER A N 1
ATOM 2051 C CA . SER A 1 261 ? 1.107 3.791 -28.308 1.00 95.94 261 SER A CA 1
ATOM 2052 C C . SER A 1 261 ? 1.106 2.501 -29.109 1.00 95.94 261 SER A C 1
ATOM 2054 O O . SER A 1 261 ? 1.697 2.443 -30.184 1.00 95.94 261 SER A O 1
ATOM 2056 N N . TYR A 1 262 ? 0.482 1.453 -28.595 1.00 96.81 262 TYR A N 1
ATOM 2057 C CA . TYR A 1 262 ? 0.488 0.142 -29.224 1.00 96.81 262 TYR A CA 1
ATOM 2058 C C . TYR A 1 262 ? -0.828 -0.598 -28.997 1.00 96.81 262 TYR A C 1
ATOM 2060 O O . TYR A 1 262 ? -1.605 -0.246 -28.108 1.00 96.81 262 TYR A O 1
ATOM 2068 N N . VAL A 1 263 ? -1.072 -1.618 -29.819 1.00 97.69 263 VAL A N 1
ATOM 2069 C CA . VAL A 1 263 ? -2.156 -2.583 -29.607 1.00 97.69 263 VAL A CA 1
ATOM 2070 C C . VAL A 1 263 ? -1.545 -3.922 -29.220 1.00 97.69 263 VAL A C 1
ATOM 2072 O O . VAL A 1 263 ? -0.697 -4.431 -29.951 1.00 97.69 263 VAL A O 1
ATOM 2075 N N . ALA A 1 264 ? -1.976 -4.491 -28.096 1.00 96.00 264 ALA A N 1
ATOM 2076 C CA . ALA A 1 264 ? -1.634 -5.851 -27.689 1.00 96.00 264 ALA A CA 1
ATOM 2077 C C . ALA A 1 264 ? -2.784 -6.827 -27.972 1.00 96.00 264 ALA A C 1
ATOM 2079 O O . ALA A 1 264 ? -3.943 -6.550 -27.656 1.00 96.00 264 ALA A O 1
ATOM 2080 N N . LEU A 1 265 ? -2.453 -7.993 -28.534 1.00 95.38 265 LEU A N 1
ATOM 2081 C CA . LEU A 1 265 ? -3.421 -9.070 -28.798 1.00 95.38 265 LEU A CA 1
ATOM 2082 C C . LEU A 1 265 ? -3.610 -10.017 -27.610 1.00 95.38 265 LEU A C 1
ATOM 2084 O O . LEU A 1 265 ? -4.529 -10.835 -27.598 1.00 95.38 265 LEU A O 1
ATOM 2088 N N . ASP A 1 266 ? -2.711 -9.962 -26.634 1.00 93.06 266 ASP A N 1
ATOM 2089 C CA . ASP A 1 266 ? -2.717 -10.831 -25.469 1.00 93.06 266 ASP A CA 1
ATOM 2090 C C . ASP A 1 266 ? -2.574 -10.024 -24.175 1.00 93.06 266 ASP A C 1
ATOM 2092 O O . ASP A 1 266 ? -2.002 -8.937 -24.147 1.00 93.06 266 ASP A O 1
ATOM 2096 N N . ARG A 1 267 ? -3.055 -10.599 -23.070 1.00 88.94 267 ARG A N 1
ATOM 2097 C CA . ARG A 1 267 ? -3.070 -9.930 -21.763 1.00 88.94 267 ARG A CA 1
ATOM 2098 C C . ARG A 1 267 ? -1.674 -9.638 -21.205 1.00 88.94 267 ARG A C 1
ATOM 2100 O O . ARG A 1 267 ? -1.542 -8.713 -20.412 1.00 88.94 267 ARG A O 1
ATOM 2107 N N . LYS A 1 268 ? -0.647 -10.418 -21.570 1.00 88.88 268 LYS A N 1
ATOM 2108 C CA . LYS A 1 268 ? 0.729 -10.171 -21.109 1.00 88.88 268 LYS A CA 1
ATOM 2109 C C . LYS A 1 268 ? 1.416 -9.060 -21.897 1.00 88.88 268 LYS A C 1
ATOM 2111 O O . LYS A 1 268 ? 2.487 -8.636 -21.481 1.00 88.88 268 LYS A O 1
ATOM 2116 N N . ARG A 1 269 ? 0.789 -8.574 -22.977 1.00 92.38 269 ARG A N 1
ATOM 2117 C CA . ARG A 1 269 ? 1.303 -7.513 -23.852 1.00 92.38 269 ARG A CA 1
ATOM 2118 C C . ARG A 1 269 ? 2.604 -7.909 -24.553 1.00 92.38 269 ARG A C 1
ATOM 2120 O O . ARG A 1 269 ? 3.459 -7.073 -24.807 1.00 92.38 269 ARG A O 1
ATOM 2127 N N . GLU A 1 270 ? 2.744 -9.187 -24.894 1.00 91.81 270 GLU A N 1
ATOM 2128 C CA . GLU A 1 270 ? 3.921 -9.716 -25.597 1.00 91.81 270 GLU A CA 1
ATOM 2129 C C . GLU A 1 270 ? 3.713 -9.738 -27.124 1.00 91.81 270 GLU A C 1
ATOM 2131 O O . GLU A 1 270 ? 4.671 -9.700 -27.896 1.00 91.81 270 GLU A O 1
ATOM 2136 N N . LYS A 1 271 ? 2.457 -9.774 -27.587 1.00 95.31 271 LYS A N 1
ATOM 2137 C CA . LYS A 1 271 ? 2.073 -9.786 -29.005 1.00 95.31 271 LYS A CA 1
ATOM 2138 C C . LYS A 1 271 ? 1.600 -8.404 -29.435 1.00 95.31 271 LYS A C 1
ATOM 2140 O O . LYS A 1 271 ? 0.413 -8.089 -29.336 1.00 95.31 271 LYS A O 1
ATOM 2145 N N . ILE A 1 272 ? 2.538 -7.611 -29.951 1.00 96.69 272 ILE A N 1
ATOM 2146 C CA . ILE A 1 272 ? 2.327 -6.212 -30.339 1.00 96.69 272 ILE A CA 1
ATOM 2147 C C . ILE A 1 272 ? 2.412 -6.067 -31.874 1.00 96.69 272 ILE A C 1
ATOM 2149 O O . ILE A 1 272 ? 3.476 -5.753 -32.408 1.00 96.69 272 ILE A O 1
ATOM 2153 N N . PRO A 1 273 ? 1.324 -6.328 -32.626 1.00 97.38 273 PRO A N 1
ATOM 2154 C CA . PRO A 1 273 ? 1.321 -6.248 -34.090 1.00 97.38 273 PRO A CA 1
ATOM 2155 C C . PRO A 1 273 ? 1.300 -4.822 -34.649 1.00 97.38 273 PRO A C 1
ATOM 2157 O O . PRO A 1 273 ? 1.480 -4.648 -35.853 1.00 97.38 273 PRO A O 1
ATOM 2160 N N . TRP A 1 274 ? 1.004 -3.820 -33.821 1.00 98.19 274 TRP A N 1
ATOM 2161 C CA . TRP A 1 274 ? 0.764 -2.449 -34.258 1.00 98.19 274 TRP A CA 1
ATOM 2162 C C . TRP A 1 274 ? 1.295 -1.466 -33.216 1.00 98.19 274 TRP A C 1
ATOM 2164 O O . TRP A 1 274 ? 0.974 -1.578 -32.030 1.00 98.19 274 TRP A O 1
ATOM 2174 N N . VAL A 1 275 ? 2.094 -0.500 -33.667 1.00 97.62 275 VAL A N 1
ATOM 2175 C CA . VAL A 1 275 ? 2.669 0.572 -32.846 1.00 97.62 275 VAL A CA 1
ATOM 2176 C C . VAL A 1 275 ? 2.517 1.896 -33.580 1.00 97.62 275 VAL A C 1
ATOM 2178 O O . VAL A 1 275 ? 2.796 1.996 -34.773 1.00 97.62 275 VAL A O 1
ATOM 2181 N N . ARG A 1 276 ? 2.130 2.940 -32.856 1.00 97.44 276 ARG A N 1
ATOM 2182 C CA . ARG A 1 276 ? 2.054 4.315 -33.331 1.00 97.44 276 ARG A CA 1
ATOM 2183 C C . ARG A 1 276 ? 2.940 5.206 -32.484 1.00 97.44 276 ARG A C 1
ATOM 2185 O O . ARG A 1 276 ? 2.756 5.301 -31.273 1.00 97.44 276 ARG A O 1
ATOM 2192 N N . MET A 1 277 ? 3.840 5.908 -33.154 1.00 95.75 277 MET A N 1
ATOM 2193 C CA . MET A 1 277 ? 4.643 6.980 -32.587 1.00 95.75 277 MET A CA 1
ATOM 2194 C C . MET A 1 277 ? 4.087 8.320 -33.059 1.00 95.75 277 MET A C 1
ATOM 2196 O O . MET A 1 277 ? 3.912 8.522 -34.260 1.00 95.75 277 MET A O 1
ATOM 2200 N N . LYS A 1 278 ? 3.860 9.240 -32.127 1.00 95.38 278 LYS A N 1
ATOM 2201 C CA . LYS A 1 278 ? 3.596 10.653 -32.390 1.00 95.38 278 LYS A CA 1
ATOM 2202 C C . LYS A 1 278 ? 4.777 11.471 -31.879 1.00 95.38 278 LYS A C 1
ATOM 2204 O O . LYS A 1 278 ? 5.165 11.323 -30.719 1.00 95.38 278 LYS A O 1
ATOM 2209 N N . ASP A 1 279 ? 5.367 12.279 -32.751 1.00 89.56 279 ASP A N 1
ATOM 2210 C CA . ASP A 1 279 ? 6.517 13.119 -32.412 1.00 89.56 279 ASP A CA 1
ATOM 2211 C C . ASP A 1 279 ? 6.113 14.495 -31.850 1.00 89.56 279 ASP A C 1
ATOM 2213 O O . ASP A 1 279 ? 4.927 14.809 -31.710 1.00 89.56 279 ASP A O 1
ATOM 2217 N N . GLU A 1 280 ? 7.110 15.338 -31.555 1.00 87.31 280 GLU A N 1
ATOM 2218 C CA . GLU A 1 280 ? 6.889 16.671 -30.979 1.00 87.31 280 GLU A CA 1
ATOM 2219 C C . GLU A 1 280 ? 6.088 17.618 -31.885 1.00 87.31 280 GLU A C 1
ATOM 2221 O O . GLU A 1 280 ? 5.451 18.549 -31.391 1.00 87.31 280 GLU A O 1
ATOM 2226 N N . LYS A 1 281 ? 6.125 17.404 -33.206 1.00 89.56 281 LYS A N 1
ATOM 2227 C CA . LYS A 1 281 ? 5.383 18.197 -34.198 1.00 89.56 281 LYS A CA 1
ATOM 2228 C C . LYS A 1 281 ? 3.960 17.673 -34.395 1.00 89.56 281 LYS A C 1
ATOM 2230 O O . LYS A 1 281 ? 3.164 18.297 -35.093 1.00 89.56 281 LYS A O 1
ATOM 2235 N N . GLY A 1 282 ? 3.634 16.541 -33.774 1.00 89.94 282 GLY A N 1
ATOM 2236 C CA . GLY A 1 282 ? 2.380 15.830 -33.958 1.00 89.94 282 GLY A CA 1
ATOM 2237 C C . GLY A 1 282 ? 2.363 14.927 -35.190 1.00 89.94 282 GLY A C 1
ATOM 2238 O O . GLY A 1 282 ? 1.314 14.344 -35.479 1.00 89.94 282 GLY A O 1
ATOM 2239 N N . GLU A 1 283 ? 3.489 14.772 -35.894 1.00 94.06 283 GLU A N 1
ATOM 2240 C CA . GLU A 1 283 ? 3.596 13.825 -36.998 1.00 94.06 283 GLU A CA 1
ATOM 2241 C C . GLU A 1 283 ? 3.493 12.406 -36.448 1.00 94.06 283 GLU A C 1
ATOM 2243 O O . GLU A 1 283 ? 4.098 12.044 -35.436 1.00 94.06 283 GLU A O 1
ATOM 2248 N N . THR A 1 284 ? 2.683 11.594 -37.118 1.00 95.62 284 THR A N 1
ATOM 2249 C CA . THR A 1 284 ? 2.389 10.235 -36.682 1.00 95.62 284 THR A CA 1
ATOM 2250 C C . THR A 1 284 ? 3.040 9.236 -37.625 1.00 95.62 284 THR A C 1
ATOM 2252 O O . THR A 1 284 ? 2.873 9.319 -38.840 1.00 95.62 284 THR A O 1
ATOM 2255 N N . ARG A 1 285 ? 3.748 8.258 -37.063 1.00 96.19 285 ARG A N 1
ATOM 2256 C CA . ARG A 1 285 ? 4.322 7.118 -37.783 1.00 96.19 285 ARG A CA 1
ATOM 2257 C C . ARG A 1 285 ? 3.750 5.831 -37.219 1.00 96.19 285 ARG A C 1
ATOM 2259 O O . ARG A 1 285 ? 3.689 5.660 -36.002 1.00 96.19 285 ARG A O 1
ATOM 2266 N N . ILE A 1 286 ? 3.323 4.943 -38.107 1.00 97.31 286 ILE A N 1
ATOM 2267 C CA . ILE A 1 286 ? 2.715 3.661 -37.751 1.00 97.31 286 ILE A CA 1
ATOM 2268 C C . ILE A 1 286 ? 3.642 2.542 -38.215 1.00 97.31 286 ILE A C 1
ATOM 2270 O O . ILE A 1 286 ? 4.122 2.556 -39.347 1.00 97.31 286 ILE A O 1
ATOM 2274 N N . PHE A 1 287 ? 3.869 1.577 -37.333 1.00 96.94 287 PHE A N 1
ATOM 2275 C CA . PHE A 1 287 ? 4.646 0.373 -37.577 1.00 96.94 287 PHE A CA 1
ATOM 2276 C C . PHE A 1 287 ? 3.725 -0.830 -37.404 1.00 96.94 287 PHE A C 1
ATOM 2278 O O . PHE A 1 287 ? 3.033 -0.940 -36.388 1.00 96.94 287 PHE A O 1
ATOM 2285 N N . THR A 1 288 ? 3.709 -1.729 -38.385 1.00 97.50 288 THR A N 1
ATOM 2286 C CA . THR A 1 288 ? 2.877 -2.933 -38.347 1.00 97.50 288 THR A CA 1
ATOM 2287 C C . THR A 1 288 ? 3.685 -4.185 -38.615 1.00 97.50 288 THR A C 1
ATOM 2289 O O . THR A 1 288 ? 4.656 -4.185 -39.374 1.00 97.50 288 THR A O 1
ATOM 2292 N N . ALA A 1 289 ? 3.261 -5.274 -37.983 1.00 96.06 289 ALA A N 1
ATOM 2293 C CA . ALA A 1 289 ? 3.728 -6.604 -38.320 1.00 96.06 289 ALA A CA 1
ATOM 2294 C C . ALA A 1 289 ? 3.276 -6.995 -39.744 1.00 96.06 289 ALA A C 1
ATOM 2296 O O . ALA A 1 289 ? 2.273 -6.469 -40.245 1.00 96.06 289 ALA A O 1
ATOM 2297 N N . PRO A 1 290 ? 3.974 -7.939 -40.402 1.00 95.19 290 PRO A N 1
ATOM 2298 C CA . PRO A 1 290 ? 3.559 -8.447 -41.705 1.00 95.19 290 PRO A CA 1
ATOM 2299 C C . PRO A 1 290 ? 2.094 -8.907 -41.702 1.00 95.19 290 PRO A C 1
ATOM 2301 O O . PRO A 1 290 ? 1.679 -9.671 -40.834 1.00 95.19 290 PRO A O 1
ATOM 2304 N N . GLY A 1 291 ? 1.311 -8.435 -42.677 1.00 92.94 291 GLY A N 1
ATOM 2305 C CA . GLY A 1 291 ? -0.111 -8.776 -42.819 1.00 92.94 291 GLY A CA 1
ATOM 2306 C C . GLY A 1 291 ? -1.085 -7.919 -42.001 1.00 92.94 291 GLY A C 1
ATOM 2307 O O . GLY A 1 291 ? -2.289 -8.140 -42.090 1.00 92.94 291 GLY A O 1
ATOM 2308 N N . VAL A 1 292 ? -0.604 -6.930 -41.240 1.00 94.88 292 VAL A N 1
ATOM 2309 C CA . VAL A 1 292 ? -1.452 -6.034 -40.439 1.00 94.88 292 VAL A CA 1
ATOM 2310 C C . VAL A 1 292 ? -1.570 -4.678 -41.131 1.00 94.88 292 VAL A C 1
ATOM 2312 O O . VAL A 1 292 ? -0.565 -4.029 -41.430 1.00 94.88 292 VAL A O 1
ATOM 2315 N N . ALA A 1 293 ? -2.808 -4.251 -41.389 1.00 94.00 293 ALA A N 1
ATOM 2316 C CA . ALA A 1 293 ? -3.087 -2.945 -41.971 1.00 94.00 293 ALA A CA 1
ATOM 2317 C C . ALA A 1 293 ? -2.720 -1.816 -40.983 1.00 94.00 293 ALA A C 1
ATOM 2319 O O . ALA A 1 293 ? -2.961 -1.945 -39.782 1.00 94.00 293 ALA A O 1
ATOM 2320 N N . PRO A 1 294 ? -2.162 -0.689 -41.461 1.00 92.88 294 PRO A N 1
ATOM 2321 C CA . PRO A 1 294 ? -1.820 0.441 -40.598 1.00 92.88 294 PRO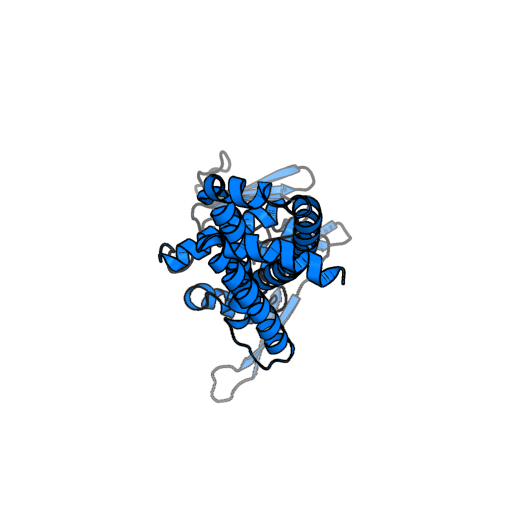 A CA 1
ATOM 2322 C C . PRO A 1 294 ? -3.057 1.182 -40.074 1.00 92.88 294 PRO A C 1
ATOM 2324 O O . PRO A 1 294 ? -2.990 1.796 -39.010 1.00 92.88 294 PRO A O 1
ATOM 2327 N N . SER A 1 295 ? -4.174 1.129 -40.805 1.00 92.50 295 SER A N 1
ATOM 2328 C CA . SER A 1 295 ? -5.445 1.739 -40.420 1.00 92.50 295 SER A CA 1
ATOM 2329 C C . SER A 1 295 ? -6.628 0.908 -40.938 1.00 92.50 295 SER A C 1
ATOM 2331 O O . SER A 1 295 ? -6.583 0.491 -42.100 1.00 92.50 295 SER A O 1
ATOM 2333 N N . PRO A 1 296 ? -7.686 0.701 -40.130 1.00 92.25 296 PRO A N 1
ATOM 2334 C CA . PRO A 1 296 ? -7.764 1.024 -38.698 1.00 92.25 296 PRO A CA 1
ATOM 2335 C C . PRO A 1 296 ? -6.797 0.156 -37.861 1.00 92.25 296 PRO A C 1
ATOM 2337 O O . PRO A 1 296 ? -6.304 -0.855 -38.365 1.00 92.25 296 PRO A O 1
ATOM 2340 N N . PRO A 1 297 ? -6.492 0.531 -36.601 1.00 93.56 297 PRO A N 1
ATOM 2341 C CA . PRO A 1 297 ? -5.746 -0.344 -35.699 1.00 93.56 297 PRO A CA 1
ATOM 2342 C C . PRO A 1 297 ? -6.450 -1.704 -35.555 1.00 93.56 297 PRO A C 1
ATOM 2344 O O . PRO A 1 297 ? -7.684 -1.742 -35.574 1.00 93.56 297 PRO A O 1
ATOM 2347 N N . PRO A 1 298 ? -5.703 -2.812 -35.399 1.00 95.00 298 PRO A N 1
ATOM 2348 C CA . PRO A 1 298 ? -6.304 -4.122 -35.171 1.00 95.00 298 PRO A CA 1
ATOM 2349 C C . PRO A 1 298 ? -7.086 -4.151 -33.850 1.00 95.00 298 PRO A C 1
ATOM 2351 O O . PRO A 1 298 ? -6.837 -3.351 -32.946 1.00 95.00 298 PRO A O 1
ATOM 2354 N N . GLU A 1 299 ? -8.011 -5.100 -33.718 1.00 95.06 299 GLU A N 1
ATOM 2355 C CA . GLU A 1 299 ? -8.716 -5.333 -32.455 1.00 95.06 299 GLU A CA 1
ATOM 2356 C C . GLU A 1 299 ? -7.746 -5.841 -31.373 1.00 95.06 299 GLU A C 1
ATOM 2358 O O . GLU A 1 299 ? -6.971 -6.771 -31.603 1.00 95.06 299 GLU A O 1
ATOM 2363 N N . GLY A 1 300 ? -7.782 -5.226 -30.187 1.00 94.44 300 GLY A N 1
ATOM 2364 C CA . GLY A 1 300 ? -6.923 -5.572 -29.052 1.00 94.44 300 GLY A CA 1
ATOM 2365 C C . GLY A 1 300 ? -6.914 -4.500 -27.957 1.00 94.44 300 GLY A C 1
ATOM 2366 O O . GLY A 1 300 ? -7.673 -3.530 -28.011 1.00 94.44 300 GLY A O 1
ATOM 2367 N N . GLU A 1 301 ? -6.048 -4.663 -26.952 1.00 94.56 301 GLU A N 1
ATOM 2368 C CA . GLU A 1 301 ? -5.833 -3.650 -25.908 1.00 94.56 301 GLU A CA 1
ATOM 2369 C C . GLU A 1 301 ? -4.997 -2.503 -26.488 1.00 94.56 301 GLU A C 1
ATOM 2371 O O . GLU A 1 301 ? -3.797 -2.660 -26.710 1.00 94.56 301 GLU A O 1
ATOM 2376 N N . PHE A 1 302 ? -5.622 -1.348 -26.730 1.00 95.25 302 PHE A N 1
ATOM 2377 C CA . PHE A 1 302 ? -4.900 -0.122 -27.063 1.00 95.25 302 PHE A CA 1
ATOM 2378 C C . PHE A 1 302 ? -4.314 0.506 -25.796 1.00 95.25 302 PHE A C 1
ATOM 2380 O O . PHE A 1 302 ? -5.038 0.765 -24.830 1.00 95.25 302 PHE A O 1
ATOM 2387 N N . ARG A 1 303 ? -3.016 0.808 -25.811 1.00 92.69 303 ARG A N 1
ATOM 2388 C CA . ARG A 1 303 ? -2.305 1.360 -24.657 1.00 92.69 303 ARG A CA 1
ATOM 2389 C C . ARG A 1 303 ? -1.245 2.371 -25.077 1.00 92.69 303 ARG A C 1
ATOM 2391 O O . ARG A 1 303 ? -0.565 2.198 -26.082 1.00 92.69 303 ARG A O 1
ATOM 2398 N N . VAL A 1 304 ? -1.092 3.427 -24.282 1.00 92.62 304 VAL A N 1
ATOM 2399 C CA . VAL A 1 304 ? 0.077 4.314 -24.345 1.00 92.62 304 VAL A CA 1
ATOM 2400 C C . VAL A 1 304 ? 1.190 3.665 -23.531 1.00 92.62 304 VAL A C 1
ATOM 2402 O O . VAL A 1 304 ? 0.962 3.307 -22.376 1.00 92.62 304 VAL A O 1
ATOM 2405 N N . MET A 1 305 ? 2.353 3.489 -24.153 1.00 92.06 305 MET A N 1
ATOM 2406 C CA . MET A 1 305 ? 3.528 2.880 -23.542 1.00 92.06 305 MET A CA 1
ATOM 2407 C C . MET A 1 305 ? 4.001 3.718 -22.355 1.00 92.06 305 MET A C 1
ATOM 2409 O O . MET A 1 305 ? 4.165 4.933 -22.472 1.00 92.06 305 MET A O 1
ATOM 2413 N N . ASP A 1 306 ? 4.236 3.061 -21.226 1.00 89.69 306 ASP A N 1
ATOM 2414 C CA . ASP A 1 306 ? 4.812 3.666 -20.030 1.00 89.69 306 ASP A CA 1
ATOM 2415 C C . ASP A 1 306 ? 5.990 2.846 -19.480 1.00 89.69 306 ASP A C 1
ATOM 2417 O O . ASP A 1 306 ? 6.408 1.842 -20.061 1.00 89.69 306 ASP A O 1
ATOM 2421 N N . CYS A 1 307 ? 6.563 3.289 -18.355 1.00 88.88 307 CYS A N 1
ATOM 2422 C CA . CYS A 1 307 ? 7.733 2.644 -17.761 1.00 88.88 307 CYS A CA 1
ATOM 2423 C C . CYS A 1 307 ? 7.514 1.154 -17.442 1.00 88.88 307 CYS A C 1
ATOM 2425 O O . CYS A 1 307 ? 8.469 0.387 -17.514 1.00 88.88 307 CYS A O 1
ATOM 2427 N N . VAL A 1 308 ? 6.286 0.742 -17.107 1.00 88.88 308 VAL A N 1
ATOM 2428 C CA . VAL A 1 308 ? 5.952 -0.632 -16.683 1.00 88.88 308 VAL A CA 1
ATOM 2429 C C . VAL A 1 308 ? 5.882 -1.583 -17.877 1.00 88.88 308 VAL A C 1
ATOM 2431 O O . VAL A 1 308 ? 6.013 -2.790 -17.720 1.00 88.88 308 VAL A O 1
ATOM 2434 N N . ASP A 1 309 ? 5.694 -1.058 -19.087 1.00 88.75 309 ASP A N 1
ATOM 2435 C CA . ASP A 1 309 ? 5.729 -1.878 -20.298 1.00 88.75 309 ASP A CA 1
ATOM 2436 C C . ASP A 1 309 ? 7.167 -2.312 -20.662 1.00 88.75 309 ASP A C 1
ATOM 2438 O O . ASP A 1 309 ? 7.345 -3.263 -21.420 1.00 88.75 309 ASP A O 1
ATOM 2442 N N . CYS A 1 310 ? 8.193 -1.641 -20.116 1.00 85.50 310 CYS A N 1
ATOM 2443 C CA . CYS A 1 310 ? 9.609 -1.944 -20.366 1.00 85.50 310 CYS A CA 1
ATOM 2444 C C . CYS A 1 310 ? 10.365 -2.536 -19.159 1.00 85.50 310 CYS A C 1
ATOM 2446 O O . CYS A 1 310 ? 11.359 -3.235 -19.371 1.00 85.50 310 CYS A O 1
ATOM 2448 N N . HIS A 1 311 ? 9.960 -2.209 -17.925 1.00 85.44 311 HIS A N 1
ATOM 2449 C CA . HIS A 1 311 ? 10.623 -2.596 -16.669 1.00 85.44 311 HIS A CA 1
ATOM 2450 C C . HIS A 1 311 ? 9.881 -3.709 -15.931 1.00 85.44 311 HIS A C 1
ATOM 2452 O O . HIS A 1 311 ? 10.584 -4.618 -15.431 1.00 85.44 311 HIS A O 1
#

Foldseek 3Di:
DLVVVLCVLAVCLQVVDPQSVQLVVQLVVLVVVLVVLVVCVVVVVDDDLCSLVCNQPVSLVSNVVSVVSNVVRCVVCVVVVVVVNVVDPPNPVSNVVSCVVVVVVNCVVSVVSNVSNLVSCQALSNQCPVLPVQRVVVNVVCCPDPNVPPTPCLWAQADDDVSVVVVVVVVVVVVVCSVVVVADPPHDDDDPRTDACVRHVCVPVPLQDFPAKDWDWDWAFDPDPVRHIDIDTDIQFCTHQDPVRDGTHDSPCVPPLKWKKFFAADRNSPRTQKIWIQGNVRDIDIDGDPPADSPPHDDGDIDTDGPVNPD

pLDDT: mean 87.64, std 8.21, range [53.97, 98.19]

Sequence (311 aa):
MKLKRLWSSFLPLLTSNRISFLGALVTTAAFIGMVLSFVLFSVGAWGGPYAGLVVFLVLPGIFVGGLALIPAGLFLYRKTLKERVLARKEAPVHILKTVGILTVLNVVVLSLAGYRGLHYMDSVEFCGTLCHTVMQPQYEAYLSSAHARVPCVECHIGPGASWFVKSKLSGLRQVFAVLFHTYRKPIPTPVENLRPARETCEQCHWPEKFQGERLVVKRAYLPDREVTPFTNLLLMKTGGIRRDGTPVGIHWHVYHKIEVSYVALDRKREKIPWVRMKDEKGETRIFTAPGVAPSPPPEGEFRVMDCVDCH